Protein AF-W2RSE6-F1 (afdb_monomer)

Structure (mmCIF, N/CA/C/O backbone):
data_AF-W2RSE6-F1
#
_entry.id   AF-W2RSE6-F1
#
loop_
_atom_site.group_PDB
_atom_site.id
_atom_site.type_symbol
_atom_site.label_atom_id
_atom_site.label_alt_id
_atom_site.label_comp_id
_atom_site.label_asym_id
_atom_site.label_entity_id
_atom_site.label_seq_id
_atom_site.pdbx_PDB_ins_code
_atom_site.Cartn_x
_atom_site.Cartn_y
_atom_site.Cartn_z
_atom_site.occupancy
_atom_site.B_iso_or_equiv
_atom_site.auth_seq_id
_atom_site.auth_comp_id
_atom_site.auth_asym_id
_atom_site.auth_atom_id
_atom_site.pdbx_PDB_model_num
ATOM 1 N N . MET A 1 1 ? -7.071 17.947 -17.924 1.00 32.78 1 MET A N 1
ATOM 2 C CA . MET A 1 1 ? -8.372 18.083 -17.237 1.00 32.78 1 MET A CA 1
ATOM 3 C C . MET A 1 1 ? -8.938 16.683 -17.039 1.00 32.78 1 MET A C 1
ATOM 5 O O . MET A 1 1 ? -9.592 16.158 -17.927 1.00 32.78 1 MET A O 1
ATOM 9 N N . ILE A 1 2 ? -8.559 16.014 -15.946 1.00 34.91 2 ILE A N 1
ATOM 10 C CA . ILE A 1 2 ? -9.037 14.656 -15.656 1.00 34.91 2 ILE A CA 1
ATOM 11 C C . ILE A 1 2 ? -10.436 14.811 -15.071 1.00 34.91 2 ILE A C 1
ATOM 13 O O . ILE A 1 2 ? -10.604 15.367 -13.988 1.00 34.91 2 ILE A O 1
ATOM 17 N N . VAL A 1 3 ? -11.440 14.369 -15.822 1.00 34.31 3 VAL A N 1
ATOM 18 C CA . VAL A 1 3 ? -12.815 14.266 -15.341 1.00 34.31 3 VAL A CA 1
ATOM 19 C C . VAL A 1 3 ? -12.815 13.212 -14.236 1.00 34.31 3 VAL A C 1
ATOM 21 O O . VAL A 1 3 ? -12.819 12.013 -14.506 1.00 34.31 3 VAL A O 1
ATOM 24 N N . LEU A 1 4 ? -12.779 13.662 -12.979 1.00 42.50 4 LEU A N 1
ATOM 25 C CA . LEU A 1 4 ? -13.080 12.862 -11.791 1.00 42.50 4 LEU A CA 1
ATOM 26 C C . LEU A 1 4 ? -14.582 12.532 -11.804 1.00 42.50 4 LEU A C 1
ATOM 28 O O . LEU A 1 4 ? -15.377 13.051 -11.025 1.00 42.50 4 LEU A O 1
ATOM 32 N N . GLY A 1 5 ? -14.986 11.704 -12.765 1.00 38.50 5 GLY A N 1
ATOM 33 C CA . GLY A 1 5 ? -16.339 11.196 -12.897 1.00 38.50 5 GLY A CA 1
ATOM 34 C C . GLY A 1 5 ? -16.634 10.225 -11.762 1.00 38.50 5 GLY A C 1
ATOM 35 O O . GLY A 1 5 ? -16.251 9.062 -11.822 1.00 38.50 5 GLY A O 1
ATOM 36 N N . SER A 1 6 ? -17.304 10.731 -10.727 1.00 49.03 6 SER A N 1
ATOM 37 C CA . SER A 1 6 ? -18.252 10.008 -9.870 1.00 49.03 6 SER A CA 1
ATOM 38 C C . SER A 1 6 ? -17.872 8.560 -9.503 1.00 49.03 6 SER A C 1
ATOM 40 O O . SER A 1 6 ? -18.524 7.600 -9.912 1.00 49.03 6 SER A O 1
ATOM 42 N N . ARG A 1 7 ? -16.813 8.377 -8.703 1.00 51.00 7 ARG A N 1
ATOM 43 C CA . ARG A 1 7 ? -16.458 7.063 -8.117 1.00 51.00 7 ARG A CA 1
ATOM 44 C C . ARG A 1 7 ? -16.309 7.054 -6.596 1.00 51.00 7 ARG A C 1
ATOM 46 O O . ARG A 1 7 ? -15.956 6.028 -6.026 1.00 51.00 7 ARG A O 1
ATOM 53 N N . ASN A 1 8 ? -16.742 8.123 -5.925 1.00 52.41 8 ASN A N 1
ATOM 54 C CA . ASN A 1 8 ? -17.007 8.100 -4.481 1.00 52.41 8 ASN A CA 1
ATOM 55 C C . ASN A 1 8 ? -18.128 7.118 -4.093 1.00 52.41 8 ASN A C 1
ATOM 57 O O . ASN A 1 8 ? -18.344 6.882 -2.912 1.00 52.41 8 ASN A O 1
ATOM 61 N N . GLY A 1 9 ? -18.816 6.501 -5.058 1.00 57.47 9 GLY A N 1
ATOM 62 C CA . GLY A 1 9 ? -20.001 5.687 -4.831 1.00 57.47 9 GLY A CA 1
ATOM 63 C C . GLY A 1 9 ? -19.813 4.455 -3.947 1.00 57.47 9 GLY A C 1
ATOM 64 O O . GLY A 1 9 ? -20.796 4.044 -3.364 1.00 57.47 9 GLY A O 1
ATOM 65 N N . GLU A 1 10 ? -18.636 3.835 -3.815 1.00 59.12 10 GLU A N 1
ATOM 66 C CA . GLU A 1 10 ? -18.468 2.652 -2.939 1.00 59.12 10 GLU A CA 1
ATOM 67 C C . GLU A 1 10 ? -18.314 3.058 -1.466 1.00 59.12 10 GLU A C 1
ATOM 69 O O . GLU A 1 10 ? -19.058 2.591 -0.608 1.00 59.12 10 GLU A O 1
ATOM 74 N N . ALA A 1 11 ? -17.395 3.987 -1.182 1.00 54.38 11 ALA A N 1
ATOM 75 C CA . ALA A 1 11 ? -17.203 4.560 0.148 1.00 54.38 11 ALA A CA 1
ATOM 76 C C . ALA A 1 11 ? -18.448 5.331 0.598 1.00 54.38 11 ALA A C 1
ATOM 78 O O . ALA A 1 11 ? -18.909 5.164 1.721 1.00 54.38 11 ALA A O 1
ATOM 79 N N . GLN A 1 12 ? -19.055 6.101 -0.306 1.00 57.94 12 GLN A N 1
ATOM 80 C CA . GLN A 1 12 ? -20.312 6.793 -0.064 1.00 57.94 12 GLN A CA 1
ATOM 81 C C . GLN A 1 12 ? -21.483 5.819 0.069 1.00 57.94 12 GLN A C 1
ATOM 83 O O . GLN A 1 12 ? -22.311 6.057 0.931 1.00 57.94 12 GLN A O 1
ATOM 88 N N . ARG A 1 13 ? -21.549 4.700 -0.677 1.00 65.00 13 ARG A N 1
ATOM 89 C CA . ARG A 1 13 ? -22.556 3.646 -0.428 1.00 65.00 13 ARG A CA 1
ATOM 90 C C . ARG A 1 13 ? -22.310 2.915 0.882 1.00 65.00 13 ARG A C 1
ATOM 92 O O . ARG A 1 13 ? -23.281 2.530 1.508 1.00 65.00 13 ARG A O 1
ATOM 99 N N . ARG A 1 14 ? -21.066 2.737 1.334 1.00 60.88 14 ARG A N 1
ATOM 100 C CA . ARG A 1 14 ? -20.768 2.166 2.657 1.00 60.88 14 ARG A CA 1
ATOM 101 C C . ARG A 1 14 ? -21.141 3.127 3.772 1.00 60.88 14 ARG A C 1
ATOM 103 O O . ARG A 1 14 ? -21.818 2.711 4.697 1.00 60.88 14 ARG A O 1
ATOM 110 N N . LEU A 1 15 ? -20.789 4.405 3.650 1.00 58.44 15 LEU A N 1
ATOM 111 C CA . LEU A 1 15 ? -21.213 5.457 4.574 1.00 58.44 15 LEU A CA 1
ATOM 112 C C . LEU A 1 15 ? -22.739 5.592 4.579 1.00 58.44 15 LEU A C 1
ATOM 114 O O . LEU A 1 15 ? -23.339 5.532 5.638 1.00 58.44 15 LEU A O 1
ATOM 118 N N . GLN A 1 16 ? -23.381 5.660 3.411 1.00 62.44 16 GLN A N 1
ATOM 119 C CA . GLN A 1 16 ? -24.838 5.728 3.281 1.00 62.44 16 GLN A CA 1
ATOM 120 C C . GLN A 1 16 ? -25.523 4.440 3.727 1.00 62.44 16 GLN A C 1
ATOM 122 O O . GLN A 1 16 ? -26.555 4.526 4.360 1.00 62.44 16 GLN A O 1
ATOM 127 N N . SER A 1 17 ? -24.981 3.248 3.488 1.00 60.78 17 SER A N 1
ATOM 128 C CA . SER A 1 17 ? -25.520 1.993 4.038 1.00 60.78 17 SER A CA 1
ATOM 129 C C . SER A 1 17 ? -25.357 1.945 5.558 1.00 60.78 17 SER A C 1
ATOM 131 O O . SER A 1 17 ? -26.241 1.450 6.251 1.00 60.78 17 SER A O 1
ATOM 133 N N . CYS A 1 18 ? -24.262 2.503 6.076 1.00 52.56 18 CYS A N 1
ATOM 134 C CA . CYS A 1 18 ? -24.034 2.757 7.493 1.00 52.56 18 CYS A CA 1
ATOM 135 C C . CYS A 1 18 ? -24.793 3.979 8.026 1.00 52.56 18 CYS A C 1
ATOM 137 O O . CYS A 1 18 ? -24.597 4.289 9.190 1.00 52.56 18 CYS A O 1
ATOM 139 N N . CYS A 1 19 ? -25.616 4.668 7.228 1.00 53.03 19 CYS A N 1
ATOM 140 C CA . CYS A 1 19 ? -26.491 5.765 7.665 1.00 53.03 19 CYS A CA 1
ATOM 141 C C . CYS A 1 19 ? -27.982 5.473 7.396 1.00 53.03 19 CYS A C 1
ATOM 143 O O . CYS A 1 19 ? -28.831 5.954 8.135 1.00 53.03 19 CYS A O 1
ATOM 145 N N . ASN A 1 20 ? -28.303 4.668 6.379 1.00 50.81 20 ASN A N 1
ATOM 146 C CA . ASN A 1 20 ? -29.655 4.411 5.870 1.00 50.81 20 ASN A CA 1
ATOM 147 C C . ASN A 1 20 ? -30.263 3.099 6.388 1.00 50.81 20 ASN A C 1
ATOM 149 O O . ASN A 1 20 ? -31.464 2.898 6.241 1.00 50.81 20 ASN A O 1
ATOM 153 N N . GLY A 1 21 ? -29.470 2.187 6.962 1.00 42.53 21 GLY A N 1
ATOM 154 C CA . GLY A 1 21 ? -30.003 0.983 7.601 1.00 42.53 21 GLY A CA 1
ATOM 155 C C . GLY A 1 21 ? -30.466 1.283 9.023 1.00 42.53 21 GLY A C 1
ATOM 156 O O . GLY A 1 21 ? -29.634 1.214 9.918 1.00 42.53 21 GLY A O 1
ATOM 157 N N . ASP A 1 22 ? -31.745 1.634 9.214 1.00 38.75 22 ASP A N 1
ATOM 158 C CA . ASP A 1 22 ? -32.451 1.749 10.511 1.00 38.75 22 ASP A CA 1
ATOM 159 C C . ASP A 1 22 ? -31.619 2.318 11.669 1.00 38.75 22 ASP A C 1
ATOM 161 O O . ASP A 1 22 ? -31.639 1.855 12.815 1.00 38.75 22 ASP A O 1
ATOM 165 N N . LEU A 1 23 ? -30.881 3.381 11.368 1.00 43.75 23 LEU A N 1
ATOM 166 C CA . LEU A 1 23 ? -30.138 4.128 12.358 1.00 43.75 23 LEU A CA 1
ATOM 167 C C . LEU A 1 23 ? -31.042 5.178 12.971 1.00 43.75 23 LEU A C 1
ATOM 169 O O . LEU A 1 23 ? -30.946 6.376 12.719 1.00 43.75 23 LEU A O 1
ATOM 173 N N . ARG A 1 24 ? -31.806 4.695 13.951 1.00 39.00 24 ARG A N 1
ATOM 174 C CA . ARG A 1 24 ? -31.668 5.293 15.277 1.00 39.00 24 ARG A CA 1
ATOM 175 C C . ARG A 1 24 ? -30.216 5.736 15.469 1.00 39.00 24 ARG A C 1
ATOM 177 O O . ARG A 1 24 ? -29.280 4.975 15.220 1.00 39.00 24 ARG A O 1
ATOM 184 N N . CYS A 1 25 ? -30.065 6.956 15.942 1.00 40.50 25 CYS A N 1
ATOM 185 C CA . CYS A 1 25 ? -28.849 7.592 16.424 1.00 40.50 25 CYS A CA 1
ATOM 186 C C . CYS A 1 25 ? -28.202 6.837 17.625 1.00 40.50 25 CYS A C 1
ATOM 188 O O . CYS A 1 25 ? -27.710 7.461 18.551 1.00 40.50 25 CYS A O 1
ATOM 190 N N . ASP A 1 26 ? -28.219 5.497 17.621 1.00 43.72 26 ASP A N 1
ATOM 191 C CA . ASP A 1 26 ? -27.669 4.591 18.638 1.00 43.72 26 ASP A CA 1
ATOM 192 C C . ASP A 1 26 ? -26.291 4.038 18.216 1.00 43.72 26 ASP A C 1
ATOM 194 O O . ASP A 1 26 ? -25.553 3.534 19.053 1.00 43.72 26 ASP A O 1
ATOM 198 N N . ARG A 1 27 ? -25.863 4.128 16.939 1.00 45.38 27 ARG A N 1
ATOM 199 C CA . ARG A 1 27 ? -24.472 3.756 16.557 1.00 45.38 27 ARG A CA 1
ATOM 200 C C . ARG A 1 27 ? -23.457 4.889 16.701 1.00 45.38 27 ARG A C 1
ATOM 202 O O . ARG A 1 27 ? -22.255 4.636 16.660 1.00 45.38 27 ARG A O 1
ATOM 209 N N . THR A 1 28 ? -23.879 6.117 16.960 1.00 44.19 28 THR A N 1
ATOM 210 C CA . THR A 1 28 ? -22.971 7.125 17.532 1.00 44.19 28 THR A CA 1
ATOM 211 C C . THR A 1 28 ? -22.616 6.811 18.990 1.00 44.19 28 THR A C 1
ATOM 213 O O . THR A 1 28 ? -21.640 7.353 19.496 1.00 44.19 28 THR A O 1
ATOM 216 N N . GLU A 1 29 ? -23.305 5.856 19.632 1.00 46.94 29 GLU A N 1
ATOM 217 C CA . GLU A 1 29 ? -22.887 5.275 20.915 1.00 46.94 29 GLU A CA 1
ATOM 218 C C . GLU A 1 29 ? -21.795 4.193 20.768 1.00 46.94 29 GLU A C 1
ATOM 220 O O . GLU A 1 29 ? -21.263 3.730 21.775 1.00 46.94 29 GLU A O 1
ATOM 225 N N . THR A 1 30 ? -21.386 3.799 19.546 1.00 55.12 30 THR A N 1
ATOM 226 C CA . THR A 1 30 ? -20.376 2.727 19.327 1.00 55.12 30 THR A CA 1
ATOM 227 C C . THR A 1 30 ? -18.930 3.127 19.689 1.00 55.12 30 THR A C 1
ATOM 229 O O . THR A 1 30 ? -17.983 2.393 19.408 1.00 55.12 30 THR A O 1
ATOM 232 N N . GLY A 1 31 ? -18.746 4.270 20.349 1.00 69.88 31 GLY A N 1
ATOM 233 C CA . GLY A 1 31 ? -17.457 4.770 20.813 1.00 69.88 31 GLY A CA 1
ATOM 234 C C . GLY A 1 31 ? -16.588 5.369 19.693 1.00 69.88 31 GLY A C 1
ATOM 235 O O . GLY A 1 31 ? -16.687 4.971 18.530 1.00 69.88 31 GLY A O 1
ATOM 236 N N . PRO A 1 32 ? -15.700 6.324 20.025 1.00 82.00 32 PRO A N 1
ATOM 237 C CA . PRO A 1 32 ? -14.846 7.019 19.052 1.00 82.00 32 PRO A CA 1
ATOM 238 C C . PRO A 1 32 ? -13.968 6.065 18.222 1.00 82.00 32 PRO A C 1
ATOM 240 O O . PRO A 1 32 ? -13.682 6.333 17.057 1.00 82.00 32 PRO A O 1
ATOM 243 N N . ILE A 1 33 ? -13.604 4.906 18.778 1.00 84.88 33 ILE A N 1
ATOM 244 C CA . ILE A 1 33 ? -12.779 3.883 18.117 1.00 84.88 33 ILE A CA 1
ATOM 245 C C . ILE A 1 33 ? -13.452 3.338 16.852 1.00 84.88 33 ILE A C 1
ATOM 247 O O . ILE A 1 33 ? -12.795 3.198 15.822 1.00 84.88 33 ILE A O 1
ATOM 251 N N . ALA A 1 34 ? -14.762 3.071 16.888 1.00 83.75 34 ALA A N 1
ATOM 252 C CA . ALA A 1 34 ? -15.482 2.541 15.730 1.00 83.75 34 ALA A CA 1
ATOM 253 C C . ALA A 1 34 ? -15.439 3.510 14.538 1.00 83.75 34 ALA A C 1
ATOM 255 O O . ALA A 1 34 ? -15.293 3.085 13.390 1.00 83.75 34 ALA A O 1
ATOM 256 N N . LEU A 1 35 ? -15.517 4.816 14.814 1.00 86.50 35 LEU A N 1
ATOM 257 C CA . LEU A 1 35 ? -15.404 5.854 13.793 1.00 86.50 35 LEU A CA 1
ATOM 258 C C . LEU A 1 35 ? -13.996 5.881 13.186 1.00 86.50 35 LEU A C 1
ATOM 260 O O . LEU A 1 35 ? -13.860 5.925 11.964 1.00 86.50 35 LEU A O 1
ATOM 264 N N . HIS A 1 36 ? -12.953 5.793 14.015 1.00 90.06 36 HIS A N 1
ATOM 265 C CA . HIS A 1 36 ? -11.576 5.721 13.526 1.00 90.06 36 HIS A CA 1
ATOM 266 C C . HIS A 1 36 ? -11.331 4.476 12.664 1.00 90.06 36 HIS A C 1
ATOM 268 O O . HIS A 1 36 ? -10.752 4.597 11.585 1.00 90.06 36 HIS A O 1
ATOM 274 N N . ILE A 1 37 ? -11.841 3.307 13.071 1.00 90.06 37 ILE A N 1
ATOM 275 C CA . ILE A 1 37 ? -11.770 2.070 12.276 1.00 90.06 37 ILE A CA 1
ATOM 276 C C . ILE A 1 37 ? -12.422 2.272 10.902 1.00 90.06 37 ILE A C 1
ATOM 278 O O . ILE A 1 37 ? -11.839 1.901 9.883 1.00 90.06 37 ILE A O 1
ATOM 282 N N . LEU A 1 38 ? -13.603 2.895 10.843 1.00 90.00 38 LEU A N 1
ATOM 283 C CA . LEU A 1 38 ? -14.309 3.151 9.584 1.00 90.00 38 LEU A CA 1
ATOM 284 C C . LEU A 1 38 ? -13.528 4.093 8.655 1.00 90.00 38 LEU A C 1
ATOM 286 O O . LEU A 1 38 ? -13.408 3.827 7.453 1.00 90.00 38 LEU A O 1
ATOM 290 N N . ILE A 1 39 ? -12.984 5.180 9.209 1.00 91.38 39 ILE A N 1
ATOM 291 C CA . ILE A 1 39 ? -12.181 6.155 8.462 1.00 91.38 39 ILE A CA 1
ATOM 292 C C . ILE A 1 39 ? -10.930 5.478 7.898 1.00 91.38 39 ILE A C 1
ATOM 294 O O . ILE A 1 39 ? -10.678 5.562 6.694 1.00 91.38 39 ILE A O 1
ATOM 298 N N . ILE A 1 40 ? -10.180 4.756 8.736 1.00 92.88 40 ILE A N 1
ATOM 299 C CA . ILE A 1 40 ? -8.942 4.085 8.318 1.00 92.88 40 ILE A CA 1
ATOM 300 C C . ILE A 1 40 ? -9.241 2.975 7.307 1.00 92.88 40 ILE A C 1
ATOM 302 O O . ILE A 1 40 ? -8.515 2.831 6.328 1.00 92.88 40 ILE A O 1
ATOM 306 N N . SER A 1 41 ? -10.336 2.230 7.475 1.00 92.81 41 SER A N 1
ATOM 307 C CA . SER A 1 41 ? -10.762 1.208 6.512 1.00 92.81 41 SER A CA 1
ATOM 308 C C . SER A 1 41 ? -10.990 1.789 5.117 1.00 92.81 41 SER A C 1
ATOM 310 O O . SER A 1 41 ? -10.444 1.282 4.134 1.00 92.81 41 SER A O 1
ATOM 312 N N . THR 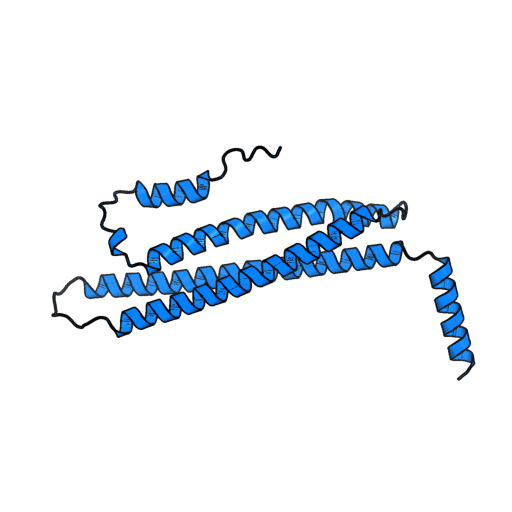A 1 42 ? -11.720 2.905 5.047 1.00 91.50 42 THR A N 1
ATOM 313 C CA . THR A 1 42 ? -12.014 3.608 3.791 1.00 91.50 42 THR A CA 1
ATOM 314 C C . THR A 1 42 ? -10.746 4.182 3.164 1.00 91.50 42 THR A C 1
ATOM 316 O O . THR A 1 42 ? -10.535 4.075 1.957 1.00 91.50 42 THR A O 1
ATOM 319 N N . TYR A 1 43 ? -9.866 4.753 3.986 1.00 93.94 43 TYR A N 1
ATOM 320 C CA . TYR A 1 43 ? -8.559 5.226 3.546 1.00 93.94 43 TYR A CA 1
ATOM 321 C C . TYR A 1 43 ? -7.704 4.086 2.966 1.00 93.94 43 TYR A C 1
ATOM 323 O O . TYR A 1 43 ? -7.153 4.222 1.874 1.00 93.94 43 TYR A O 1
ATOM 331 N N . LEU A 1 44 ? -7.653 2.931 3.638 1.00 93.50 44 LEU A N 1
ATOM 332 C CA . LEU A 1 44 ? -6.939 1.742 3.168 1.00 93.50 44 LEU A CA 1
ATOM 333 C C . LEU A 1 44 ? -7.539 1.149 1.889 1.00 93.50 44 LEU A C 1
ATOM 335 O O . LEU A 1 44 ? -6.801 0.642 1.051 1.00 93.50 44 LEU A O 1
ATOM 339 N N . ASP A 1 45 ? -8.852 1.225 1.681 1.00 91.19 45 ASP A N 1
ATOM 340 C CA . ASP A 1 45 ? -9.460 0.799 0.414 1.00 91.19 45 ASP A CA 1
ATOM 341 C C . ASP A 1 45 ? -8.956 1.601 -0.795 1.00 91.19 45 ASP A C 1
ATOM 343 O O . ASP A 1 45 ? -8.752 1.027 -1.868 1.00 91.19 45 ASP A O 1
ATOM 347 N N . ASN A 1 46 ? -8.674 2.895 -0.624 1.00 91.88 46 ASN A N 1
ATOM 348 C CA . ASN A 1 46 ? -8.170 3.736 -1.713 1.00 91.88 46 ASN A CA 1
ATOM 349 C C . ASN A 1 46 ? -6.762 3.323 -2.175 1.00 91.88 46 ASN A C 1
ATOM 351 O O . ASN A 1 46 ? -6.442 3.452 -3.360 1.00 91.88 46 ASN A O 1
ATOM 355 N N . TRP A 1 47 ? -5.944 2.754 -1.284 1.00 93.44 47 TRP A N 1
ATOM 356 C CA . TRP A 1 47 ? -4.605 2.271 -1.631 1.00 93.44 47 TRP A CA 1
ATOM 357 C C . TRP A 1 47 ? -4.623 1.120 -2.633 1.00 93.44 47 TRP A C 1
ATOM 359 O O . TRP A 1 47 ? -3.726 1.037 -3.469 1.00 93.44 47 TRP A O 1
ATOM 369 N N . ARG A 1 48 ? -5.667 0.280 -2.632 1.00 91.88 48 ARG A N 1
ATOM 370 C CA . ARG A 1 48 ? -5.827 -0.777 -3.642 1.00 91.88 48 ARG A CA 1
ATOM 371 C C . ARG A 1 48 ? -5.908 -0.194 -5.053 1.00 91.88 48 ARG A C 1
ATOM 373 O O . ARG A 1 48 ? -5.297 -0.727 -5.975 1.00 91.88 48 ARG A O 1
ATOM 380 N N . LEU A 1 49 ? -6.673 0.884 -5.223 1.00 91.88 49 LEU A N 1
ATOM 381 C CA . LEU A 1 49 ? -6.845 1.538 -6.521 1.00 91.88 49 LEU A CA 1
ATOM 382 C C . LEU A 1 49 ? -5.564 2.243 -6.956 1.00 91.88 49 LEU A C 1
ATOM 384 O O . LEU A 1 49 ? -5.175 2.137 -8.116 1.00 91.88 49 LEU A O 1
ATOM 388 N N . TYR A 1 50 ? -4.899 2.921 -6.021 1.00 94.12 50 TYR A N 1
ATOM 389 C CA . TYR A 1 50 ? -3.633 3.587 -6.299 1.00 94.12 50 TYR A CA 1
ATOM 390 C C . TYR A 1 50 ? -2.547 2.589 -6.712 1.00 94.12 50 TYR A C 1
ATOM 392 O O . TYR A 1 50 ? -1.909 2.770 -7.744 1.00 94.12 50 TYR A O 1
ATOM 400 N N . LEU A 1 51 ? -2.407 1.479 -5.984 1.00 94.12 51 LEU A N 1
ATOM 401 C CA . LEU A 1 51 ? -1.469 0.418 -6.337 1.00 94.12 51 LEU A CA 1
ATOM 402 C C . LEU A 1 51 ? -1.793 -0.206 -7.699 1.00 94.12 51 LEU A C 1
ATOM 404 O O . LEU A 1 51 ? -0.890 -0.434 -8.497 1.00 94.12 51 LEU A O 1
ATOM 408 N N . GLY A 1 52 ? -3.077 -0.435 -7.991 1.00 94.00 52 GLY A N 1
ATOM 409 C CA . GLY A 1 52 ? -3.512 -0.907 -9.306 1.00 94.00 52 GLY A CA 1
ATOM 410 C C . GLY A 1 52 ? -3.158 0.071 -10.429 1.00 94.00 52 GLY A C 1
ATOM 411 O O . GLY A 1 52 ? -2.733 -0.348 -11.502 1.00 94.00 52 GLY A O 1
ATOM 412 N N . HIS A 1 53 ? -3.266 1.377 -10.177 1.00 94.44 53 HIS A N 1
ATOM 413 C CA . HIS A 1 53 ? -2.829 2.401 -11.122 1.00 94.44 53 HIS A CA 1
ATOM 414 C C . HIS A 1 53 ? -1.310 2.363 -11.349 1.00 94.44 53 HIS A C 1
ATOM 416 O O . HIS A 1 53 ? -0.880 2.359 -12.500 1.00 94.44 53 HIS A O 1
ATOM 422 N N . LEU A 1 54 ? -0.508 2.268 -10.283 1.00 94.38 54 LEU A N 1
ATOM 423 C CA . LEU A 1 54 ? 0.951 2.138 -10.387 1.00 94.38 54 LEU A CA 1
ATOM 424 C C . LEU A 1 54 ? 1.362 0.872 -11.154 1.00 94.38 54 LEU A C 1
ATOM 426 O O . LEU A 1 54 ? 2.222 0.938 -12.029 1.00 94.38 54 LEU A O 1
ATOM 430 N N . ALA A 1 55 ? 0.715 -0.262 -10.872 1.00 94.50 55 ALA A N 1
ATOM 431 C CA . ALA A 1 55 ? 0.953 -1.519 -11.576 1.00 94.50 55 ALA A CA 1
ATOM 432 C C . ALA A 1 55 ? 0.609 -1.411 -13.069 1.00 94.50 55 ALA A C 1
ATOM 434 O O . ALA A 1 55 ? 1.403 -1.815 -13.910 1.00 94.50 55 ALA A O 1
ATOM 435 N N . SER A 1 56 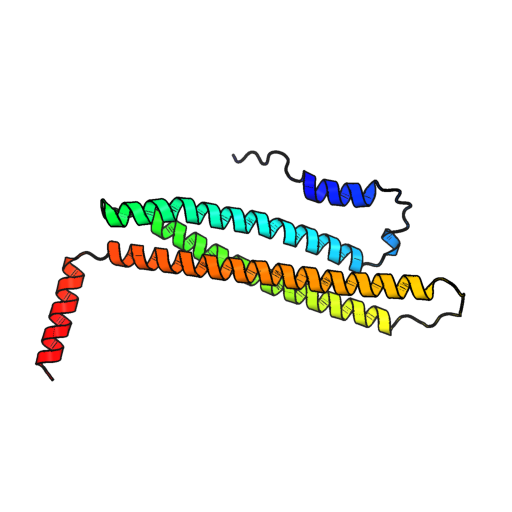? -0.519 -0.784 -13.411 1.00 93.44 56 SER A N 1
ATOM 436 C CA . SER A 1 56 ? -0.908 -0.563 -14.808 1.00 93.44 56 SER A CA 1
ATOM 437 C C . SER A 1 56 ? 0.057 0.375 -15.546 1.00 93.44 56 SER A C 1
ATOM 439 O O . SER A 1 56 ? 0.376 0.132 -16.710 1.00 93.44 56 SER A O 1
ATOM 441 N N . MET A 1 57 ? 0.569 1.419 -14.878 1.00 91.12 57 MET A N 1
ATOM 442 C CA . MET A 1 57 ? 1.621 2.264 -15.454 1.00 91.12 57 MET A CA 1
ATOM 443 C C . MET A 1 57 ? 2.902 1.472 -15.715 1.00 91.12 57 MET A C 1
ATOM 445 O O . MET A 1 57 ? 3.541 1.691 -16.743 1.00 91.12 57 MET A O 1
ATOM 449 N N . PHE A 1 58 ? 3.266 0.558 -14.811 1.00 92.75 58 PHE A N 1
ATOM 450 C CA . PHE A 1 58 ? 4.412 -0.322 -15.007 1.00 92.75 58 PHE A CA 1
ATOM 451 C C . PHE A 1 58 ? 4.210 -1.262 -16.191 1.00 92.75 58 PHE A C 1
ATOM 453 O O . PHE A 1 58 ? 5.054 -1.282 -17.073 1.00 92.75 58 PHE A O 1
ATOM 460 N N . GLU A 1 59 ? 3.097 -1.994 -16.250 1.00 90.50 59 GLU A N 1
ATOM 461 C CA . GLU A 1 59 ? 2.807 -2.958 -17.322 1.00 90.50 59 GLU A CA 1
ATOM 462 C C . GLU A 1 59 ? 2.849 -2.302 -18.706 1.00 90.50 59 GLU A C 1
ATOM 464 O O . GLU A 1 59 ? 3.515 -2.799 -19.612 1.00 90.50 59 GLU A O 1
ATOM 469 N N . GLY A 1 60 ? 2.253 -1.111 -18.849 1.00 84.75 60 GLY A N 1
ATOM 470 C CA . GLY A 1 60 ? 2.301 -0.362 -20.108 1.00 84.75 60 GLY A CA 1
ATOM 471 C C . GLY A 1 60 ? 3.713 0.060 -20.541 1.00 84.75 60 GLY A C 1
ATOM 472 O O . GLY A 1 60 ? 3.923 0.398 -21.710 1.00 84.75 60 GLY A O 1
ATOM 473 N N . LYS A 1 61 ? 4.680 0.062 -19.617 1.00 82.88 61 LYS A N 1
ATOM 474 C CA . LYS A 1 61 ? 6.097 0.335 -19.883 1.00 82.88 61 LYS A CA 1
ATOM 475 C C . LYS A 1 61 ? 6.922 -0.943 -20.015 1.00 82.88 61 LYS A C 1
ATOM 477 O O . LYS A 1 61 ? 7.764 -0.989 -20.902 1.00 82.88 61 LYS A O 1
ATOM 482 N N . ASP A 1 62 ? 6.655 -1.970 -19.216 1.00 80.44 62 ASP A N 1
ATOM 483 C CA . ASP A 1 62 ? 7.332 -3.274 -19.248 1.00 80.44 62 ASP A CA 1
ATOM 484 C C . ASP A 1 62 ? 7.225 -3.903 -20.651 1.00 80.44 62 ASP A C 1
ATOM 486 O O . ASP A 1 62 ? 8.240 -4.240 -21.261 1.00 80.44 62 ASP A O 1
ATOM 490 N N . ASP A 1 63 ? 6.027 -3.898 -21.250 1.00 78.19 63 ASP A N 1
ATOM 491 C CA . ASP A 1 63 ? 5.796 -4.404 -22.615 1.00 78.19 63 ASP A CA 1
ATOM 492 C C . ASP A 1 63 ? 6.623 -3.656 -23.676 1.00 78.19 63 ASP A C 1
ATOM 494 O O . ASP A 1 63 ? 7.157 -4.244 -24.626 1.00 78.19 63 ASP A O 1
ATOM 498 N N . ARG A 1 64 ? 6.759 -2.334 -23.513 1.00 72.62 64 ARG A N 1
ATOM 499 C CA . ARG A 1 64 ? 7.555 -1.490 -24.416 1.00 72.62 64 ARG A CA 1
ATOM 500 C C . ARG A 1 64 ? 9.045 -1.742 -24.245 1.00 72.62 64 ARG A C 1
ATOM 502 O O . ARG A 1 64 ? 9.753 -1.821 -25.244 1.00 72.62 64 ARG A O 1
ATOM 509 N N . LEU A 1 65 ? 9.507 -1.897 -23.007 1.00 74.31 65 LEU A N 1
ATOM 510 C CA . LEU A 1 65 ? 10.910 -2.135 -22.682 1.00 74.31 65 LEU A CA 1
ATOM 511 C C . LEU A 1 65 ? 11.386 -3.493 -23.194 1.00 74.31 65 LEU A C 1
ATOM 513 O O . LEU A 1 65 ? 12.428 -3.558 -23.841 1.00 74.31 65 LEU A O 1
ATOM 517 N N . ILE A 1 66 ? 10.601 -4.554 -22.991 1.00 72.69 66 ILE A N 1
ATOM 518 C CA . ILE A 1 66 ? 10.909 -5.888 -23.525 1.00 72.69 66 ILE A CA 1
ATOM 519 C C . ILE A 1 66 ? 10.990 -5.843 -25.056 1.00 72.69 66 ILE A C 1
ATOM 521 O O . ILE A 1 66 ? 11.919 -6.390 -25.650 1.00 72.69 66 ILE A O 1
ATOM 525 N N . THR A 1 67 ? 10.056 -5.145 -25.706 1.00 67.75 67 THR A N 1
ATOM 526 C CA . THR A 1 67 ? 10.047 -5.026 -27.171 1.00 67.75 67 THR A CA 1
ATOM 527 C C . THR A 1 67 ? 11.230 -4.201 -27.693 1.00 67.75 67 THR A C 1
ATOM 529 O O . THR A 1 67 ? 11.832 -4.574 -28.701 1.00 67.75 67 THR A O 1
ATOM 532 N N . ALA A 1 68 ? 11.591 -3.110 -27.011 1.00 62.69 68 ALA A N 1
ATOM 533 C CA . ALA A 1 68 ? 12.705 -2.240 -27.390 1.00 62.69 68 ALA A CA 1
ATOM 534 C C . ALA A 1 68 ? 14.057 -2.959 -27.282 1.00 62.69 68 ALA A C 1
ATOM 536 O O . ALA A 1 68 ? 14.846 -2.923 -28.223 1.00 62.69 68 ALA A O 1
ATOM 537 N N . VAL A 1 69 ? 14.290 -3.703 -26.194 1.00 61.69 69 VAL A N 1
ATOM 538 C CA . VAL A 1 69 ? 15.514 -4.507 -26.014 1.00 61.69 69 VAL A CA 1
ATOM 539 C C . VAL A 1 69 ? 15.718 -5.512 -27.159 1.00 61.69 69 VAL A C 1
ATOM 541 O O . VAL A 1 69 ? 16.857 -5.809 -27.512 1.00 61.69 69 VAL A O 1
ATOM 544 N N . LEU A 1 70 ? 14.638 -6.022 -27.762 1.00 60.59 70 LEU A N 1
ATOM 545 C CA . LEU A 1 70 ? 14.703 -7.040 -28.815 1.00 60.59 70 LEU A CA 1
ATOM 546 C C . LEU A 1 70 ? 14.817 -6.488 -30.243 1.00 60.59 70 LEU A C 1
ATOM 548 O O . LEU A 1 70 ? 15.317 -7.204 -31.109 1.00 60.59 70 LEU A O 1
ATOM 552 N N . LYS A 1 71 ? 14.307 -5.279 -30.522 1.00 59.34 71 LYS A N 1
ATOM 553 C CA . LYS A 1 71 ? 14.160 -4.777 -31.903 1.00 59.34 71 LYS A CA 1
ATOM 554 C C . LYS A 1 71 ? 14.954 -3.518 -32.235 1.00 59.34 71 LYS A C 1
ATOM 556 O O . LYS A 1 71 ? 15.363 -3.415 -33.383 1.00 59.34 71 LYS A O 1
ATOM 561 N N . ASP A 1 72 ? 15.166 -2.601 -31.290 1.00 57.56 72 ASP A N 1
ATOM 562 C CA . ASP A 1 72 ? 15.993 -1.402 -31.491 1.00 57.56 72 ASP A CA 1
ATOM 563 C C . ASP A 1 72 ? 16.243 -0.688 -30.143 1.00 57.56 72 ASP A C 1
ATOM 565 O O . ASP A 1 72 ? 15.283 -0.303 -29.469 1.00 57.56 72 ASP A O 1
ATOM 569 N N . PRO A 1 73 ? 17.504 -0.453 -29.730 1.00 58.16 73 PRO A N 1
ATOM 570 C CA . PRO A 1 73 ? 17.847 0.007 -28.382 1.00 58.16 73 PRO A CA 1
ATOM 571 C C . PRO A 1 73 ? 17.620 1.510 -28.140 1.00 58.16 73 PRO A C 1
ATOM 573 O O . PRO A 1 73 ? 18.216 2.070 -27.220 1.00 58.16 73 PRO A O 1
ATOM 576 N N . SER A 1 74 ? 16.762 2.193 -28.908 1.00 61.69 74 SER A N 1
ATOM 577 C CA . SER A 1 74 ? 16.400 3.588 -28.614 1.00 61.69 74 SER A CA 1
ATOM 578 C C . SER A 1 74 ? 15.398 3.653 -27.455 1.00 61.69 74 SER A C 1
ATOM 580 O O . SER A 1 74 ? 14.261 4.101 -27.607 1.00 61.69 74 SER A O 1
ATOM 582 N N . ILE A 1 75 ? 15.796 3.150 -26.289 1.00 66.38 75 ILE A N 1
ATOM 583 C CA . ILE A 1 75 ? 15.050 3.384 -25.060 1.00 66.38 75 ILE A CA 1
ATOM 584 C C . ILE A 1 75 ? 15.203 4.867 -24.733 1.00 66.38 75 ILE A C 1
ATOM 586 O O . ILE A 1 75 ? 16.318 5.364 -24.567 1.00 66.38 75 ILE A O 1
ATOM 590 N N . ASP A 1 76 ? 14.079 5.576 -24.688 1.00 73.50 76 ASP A N 1
ATOM 591 C CA . ASP A 1 76 ? 14.066 7.008 -24.429 1.00 73.50 76 ASP A CA 1
ATOM 592 C C . ASP A 1 76 ? 14.420 7.276 -22.957 1.00 73.50 76 ASP A C 1
ATOM 594 O O . ASP A 1 76 ? 13.968 6.578 -22.043 1.00 73.50 76 ASP A O 1
ATOM 598 N N . PHE A 1 77 ? 15.201 8.326 -22.706 1.00 78.75 77 PHE A N 1
ATOM 599 C CA . PHE A 1 77 ? 15.487 8.806 -21.354 1.00 78.75 77 PHE A CA 1
ATOM 600 C C . PHE A 1 77 ? 14.188 9.126 -20.592 1.00 78.75 77 PHE A C 1
ATOM 602 O O . PHE A 1 77 ? 14.120 8.974 -19.371 1.00 78.75 77 PHE A O 1
ATOM 609 N N . ALA A 1 78 ? 13.126 9.485 -21.322 1.00 82.12 78 ALA A N 1
ATOM 610 C CA . ALA A 1 78 ? 11.784 9.658 -20.780 1.00 82.12 78 ALA A CA 1
ATOM 611 C C . ALA A 1 78 ? 11.215 8.384 -20.125 1.00 82.12 78 ALA A C 1
ATOM 613 O O . ALA A 1 78 ? 10.572 8.472 -19.078 1.00 82.12 78 ALA A O 1
ATOM 614 N N . ASP A 1 79 ? 11.462 7.196 -20.685 1.00 82.56 79 ASP A N 1
ATOM 615 C CA . ASP A 1 79 ? 10.975 5.938 -20.105 1.00 82.56 79 ASP A CA 1
ATOM 616 C C . ASP A 1 79 ? 11.719 5.595 -18.808 1.00 82.56 79 ASP A C 1
ATOM 618 O O . ASP A 1 79 ? 11.103 5.151 -17.836 1.00 82.56 79 ASP A O 1
ATOM 622 N N . LEU A 1 80 ? 13.024 5.882 -18.748 1.00 85.00 80 LEU A N 1
ATOM 623 C CA . LEU A 1 80 ? 13.808 5.732 -17.522 1.00 85.00 80 LEU A CA 1
ATOM 624 C C . LEU A 1 80 ? 13.329 6.689 -16.423 1.00 85.00 80 LEU A C 1
ATOM 626 O O . LEU A 1 80 ? 13.237 6.278 -15.265 1.00 85.00 80 LEU A O 1
ATOM 630 N N . GLN A 1 81 ? 12.993 7.935 -16.768 1.00 89.56 81 GLN A N 1
ATOM 631 C CA . GLN A 1 81 ? 12.446 8.896 -15.807 1.00 89.56 81 GLN A CA 1
ATOM 632 C C . GLN A 1 81 ? 11.118 8.403 -15.220 1.00 89.56 81 GLN A C 1
ATOM 634 O O . GLN A 1 81 ? 10.948 8.413 -14.005 1.00 89.56 81 GLN A O 1
ATOM 639 N N . ILE A 1 82 ? 10.213 7.883 -16.054 1.00 89.50 82 ILE A N 1
ATOM 640 C CA . ILE A 1 82 ? 8.926 7.349 -15.586 1.00 89.50 82 ILE A CA 1
ATOM 641 C C . ILE A 1 82 ? 9.127 6.164 -14.633 1.00 89.50 82 ILE A C 1
ATOM 643 O O . ILE A 1 82 ? 8.455 6.084 -13.604 1.00 89.50 82 ILE A O 1
ATOM 647 N N . LEU A 1 83 ? 10.059 5.253 -14.933 1.00 91.19 83 LEU A N 1
ATOM 648 C CA . LEU A 1 83 ? 10.378 4.140 -14.033 1.00 91.19 83 LEU A CA 1
ATOM 649 C C . LEU A 1 83 ? 10.953 4.619 -12.691 1.00 91.19 83 LEU A C 1
ATOM 651 O O . LEU A 1 83 ? 10.610 4.068 -11.647 1.00 91.19 83 LEU A O 1
ATOM 655 N N . ARG A 1 84 ? 11.800 5.655 -12.700 1.00 91.88 84 ARG A N 1
ATOM 656 C CA . ARG A 1 84 ? 12.337 6.277 -11.477 1.00 91.88 84 ARG A CA 1
ATOM 657 C C . ARG A 1 84 ? 11.247 6.938 -10.642 1.00 91.88 84 ARG A C 1
ATOM 659 O O . ARG A 1 84 ? 11.227 6.774 -9.423 1.00 91.88 84 ARG A O 1
ATOM 666 N N . ASP A 1 85 ? 10.331 7.647 -11.289 1.00 94.38 85 ASP A N 1
ATOM 667 C CA . ASP A 1 85 ? 9.197 8.276 -10.615 1.00 94.38 85 ASP A CA 1
ATOM 668 C C . ASP A 1 85 ? 8.281 7.211 -10.001 1.00 94.38 85 ASP A C 1
ATOM 670 O O . ASP A 1 85 ? 7.822 7.349 -8.868 1.00 94.38 85 ASP A O 1
ATOM 674 N N . LEU A 1 86 ? 8.064 6.100 -10.710 1.00 94.50 86 LEU A N 1
ATOM 675 C CA . LEU A 1 86 ? 7.310 4.957 -10.211 1.00 94.50 86 LEU A CA 1
ATOM 676 C C . LEU A 1 86 ? 7.980 4.311 -8.985 1.00 94.50 86 LEU A C 1
ATOM 678 O O . LEU A 1 86 ? 7.306 4.062 -7.988 1.00 94.50 86 LEU A O 1
ATOM 682 N N . GLU A 1 87 ? 9.297 4.088 -9.028 1.00 94.94 87 GLU A N 1
ATOM 683 C CA . GLU A 1 87 ? 10.088 3.596 -7.890 1.00 94.94 87 GLU A CA 1
ATOM 684 C C . GLU A 1 87 ? 9.951 4.523 -6.667 1.00 94.94 87 GLU A C 1
ATOM 686 O O . GLU A 1 87 ? 9.679 4.059 -5.557 1.00 94.94 87 GLU A O 1
ATOM 691 N N . SER A 1 88 ? 10.065 5.838 -6.878 1.00 95.94 88 SER A N 1
ATOM 692 C CA . SER A 1 88 ? 9.914 6.858 -5.832 1.00 95.94 88 SER A CA 1
ATOM 693 C C . SER A 1 88 ? 8.503 6.878 -5.225 1.00 95.94 88 SER A C 1
ATOM 695 O O . SER A 1 88 ? 8.335 6.941 -4.002 1.00 95.94 88 SER A O 1
ATOM 697 N N . ASN A 1 89 ? 7.468 6.752 -6.060 1.00 95.44 89 ASN A N 1
ATOM 698 C CA . ASN A 1 89 ? 6.078 6.688 -5.608 1.00 95.44 89 ASN A CA 1
ATOM 699 C C . ASN A 1 89 ? 5.810 5.441 -4.754 1.00 95.44 89 ASN A C 1
ATOM 701 O O . ASN A 1 89 ? 5.109 5.529 -3.746 1.00 95.44 89 ASN A O 1
ATOM 705 N N . LEU A 1 90 ? 6.400 4.295 -5.111 1.00 95.62 90 LEU A N 1
ATOM 706 C CA . LEU A 1 90 ? 6.283 3.055 -4.337 1.00 95.62 90 LEU A CA 1
ATOM 707 C C . LEU A 1 90 ? 6.962 3.169 -2.968 1.00 95.62 90 LEU A C 1
ATOM 709 O O . LEU A 1 90 ? 6.356 2.805 -1.962 1.00 95.62 90 LEU A O 1
ATOM 713 N N . LEU A 1 91 ? 8.164 3.752 -2.901 1.00 95.50 91 LEU A N 1
ATOM 714 C CA . LEU A 1 91 ? 8.842 4.036 -1.628 1.00 95.50 91 LEU A CA 1
ATOM 715 C C . LEU A 1 91 ? 8.017 4.974 -0.737 1.00 95.50 91 LEU A C 1
ATOM 717 O O . LEU A 1 91 ? 7.856 4.731 0.461 1.00 95.50 91 LEU A O 1
ATOM 721 N N . THR A 1 92 ? 7.462 6.032 -1.329 1.00 95.75 92 THR A N 1
ATOM 722 C CA . THR A 1 92 ? 6.600 6.981 -0.618 1.00 95.75 92 THR A CA 1
ATOM 723 C C . THR A 1 92 ? 5.352 6.288 -0.064 1.00 95.75 92 THR A C 1
ATOM 725 O O . THR A 1 92 ? 5.004 6.465 1.104 1.00 95.75 92 THR A O 1
ATOM 728 N N . MET A 1 93 ? 4.707 5.443 -0.870 1.00 94.94 93 MET A N 1
ATOM 729 C CA . MET A 1 93 ? 3.560 4.634 -0.455 1.00 94.94 93 MET A CA 1
ATOM 730 C C . MET A 1 93 ? 3.904 3.700 0.713 1.00 94.94 93 MET A C 1
ATOM 732 O O . MET A 1 93 ? 3.164 3.668 1.697 1.00 94.94 93 MET A O 1
ATOM 736 N N . GLU A 1 94 ? 5.022 2.968 0.642 1.00 95.25 94 GLU A N 1
ATOM 737 C CA . GLU A 1 94 ? 5.476 2.095 1.731 1.00 95.25 94 GLU A CA 1
ATOM 738 C C . GLU A 1 94 ? 5.648 2.877 3.043 1.00 95.25 94 GLU A C 1
ATOM 740 O O . GLU A 1 94 ? 5.205 2.421 4.100 1.00 95.25 94 GLU A O 1
ATOM 745 N N . ALA A 1 95 ? 6.252 4.069 2.992 1.00 95.50 95 ALA A N 1
ATOM 746 C CA . ALA A 1 95 ? 6.444 4.917 4.168 1.00 95.50 95 ALA A CA 1
ATOM 747 C C . ALA A 1 95 ? 5.108 5.356 4.794 1.00 95.50 95 ALA A C 1
ATOM 749 O O . ALA A 1 95 ? 4.931 5.271 6.013 1.00 95.50 95 ALA A O 1
ATOM 750 N N . ILE A 1 96 ? 4.139 5.767 3.969 1.00 96.44 96 ILE A N 1
ATOM 751 C CA . ILE A 1 96 ? 2.812 6.186 4.443 1.00 96.44 96 ILE A CA 1
ATOM 752 C C . ILE A 1 96 ? 2.038 5.004 5.047 1.00 96.44 96 ILE A C 1
ATOM 754 O O . ILE A 1 96 ? 1.401 5.144 6.096 1.00 96.44 96 ILE A O 1
ATOM 758 N N . LEU A 1 97 ? 2.116 3.819 4.439 1.00 95.56 97 LEU A N 1
ATOM 759 C CA . LEU A 1 97 ? 1.468 2.617 4.970 1.00 95.56 97 LEU A CA 1
ATOM 760 C C . LEU A 1 97 ? 2.094 2.159 6.293 1.00 95.56 97 LEU A C 1
ATOM 762 O O . LEU A 1 97 ? 1.359 1.815 7.217 1.00 95.56 97 LEU A O 1
ATOM 766 N N . LYS A 1 98 ? 3.424 2.235 6.440 1.00 96.25 98 LYS A N 1
ATOM 767 C CA . LYS A 1 98 ? 4.112 1.976 7.721 1.00 96.25 98 LYS A CA 1
ATOM 768 C C . LYS A 1 98 ? 3.659 2.947 8.813 1.00 96.25 98 LYS A C 1
ATOM 770 O O . LYS A 1 98 ? 3.395 2.530 9.939 1.00 96.25 98 LYS A O 1
ATOM 775 N N . SER A 1 99 ? 3.498 4.228 8.478 1.00 96.44 99 SER A N 1
ATOM 776 C CA . SER A 1 99 ? 2.924 5.219 9.398 1.00 96.44 99 SER A CA 1
ATOM 777 C C . SER A 1 99 ? 1.473 4.883 9.772 1.00 96.44 99 SER A C 1
ATOM 779 O O . SER A 1 99 ? 1.106 4.942 10.944 1.00 96.44 99 SER A O 1
ATOM 781 N N . SER A 1 100 ? 0.669 4.430 8.806 1.00 95.31 100 SER A N 1
ATOM 782 C CA . SER A 1 100 ? -0.720 4.008 9.039 1.00 95.31 100 SER A CA 1
ATOM 783 C C . SER A 1 100 ? -0.815 2.802 9.981 1.00 95.31 100 SER A C 1
ATOM 785 O O . SER A 1 100 ? -1.705 2.754 10.826 1.00 95.31 100 SER A O 1
ATOM 787 N N . ILE A 1 101 ? 0.122 1.853 9.887 1.00 96.31 101 ILE A N 1
ATOM 788 C CA . ILE A 1 101 ? 0.228 0.719 10.817 1.00 96.31 101 ILE A CA 1
ATO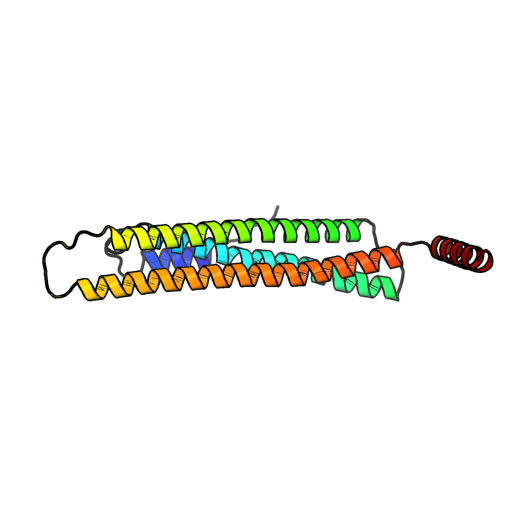M 789 C C . ILE A 1 101 ? 0.535 1.199 12.239 1.00 96.31 101 ILE A C 1
ATOM 791 O O . ILE A 1 101 ? -0.076 0.714 13.186 1.00 96.31 101 ILE A O 1
ATOM 795 N N . ASN A 1 102 ? 1.430 2.175 12.402 1.00 95.94 102 ASN A N 1
ATOM 796 C CA . ASN A 1 102 ? 1.714 2.751 13.718 1.00 95.94 102 ASN A CA 1
ATOM 797 C C . ASN A 1 102 ? 0.463 3.416 14.325 1.00 95.94 102 ASN A C 1
ATOM 799 O O . ASN A 1 102 ? 0.168 3.227 15.502 1.00 95.94 102 ASN A O 1
ATOM 803 N N . ILE A 1 103 ? -0.319 4.137 13.515 1.00 94.81 103 ILE A N 1
ATOM 804 C CA . ILE A 1 103 ? -1.595 4.724 13.955 1.00 94.81 103 ILE A CA 1
ATOM 805 C C . ILE A 1 103 ? -2.585 3.632 14.387 1.00 94.81 103 ILE A C 1
ATOM 807 O O . ILE A 1 103 ? -3.242 3.781 15.415 1.00 94.81 103 ILE A O 1
ATOM 811 N N . LEU A 1 104 ? -2.682 2.529 13.6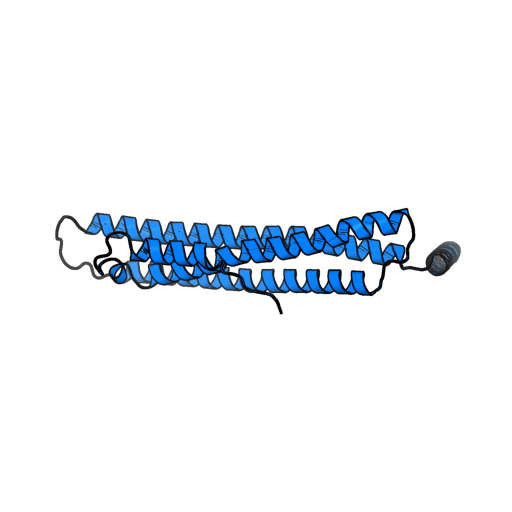38 1.00 94.44 104 LEU A N 1
ATOM 812 C CA . LEU A 1 104 ? -3.530 1.389 14.004 1.00 94.44 104 LEU A CA 1
ATOM 813 C C . LEU A 1 104 ? -3.104 0.761 15.339 1.00 94.44 104 LEU A C 1
ATOM 815 O O . LEU A 1 104 ? -3.964 0.528 16.182 1.00 94.44 104 LEU A O 1
ATOM 819 N N . ALA A 1 105 ? -1.802 0.571 15.564 1.00 94.00 105 ALA A N 1
ATOM 820 C CA . ALA A 1 105 ? -1.275 0.038 16.823 1.00 94.00 105 ALA A CA 1
ATOM 821 C C . ALA A 1 105 ? -1.549 0.975 18.016 1.00 94.00 105 ALA A C 1
ATOM 823 O O . ALA A 1 105 ? -1.888 0.530 19.110 1.00 94.00 105 ALA A O 1
ATOM 824 N N . GLN A 1 106 ? -1.457 2.292 17.811 1.00 93.88 106 GLN A N 1
ATOM 825 C CA . GLN A 1 106 ? -1.832 3.269 18.839 1.00 93.88 106 GLN A CA 1
ATOM 826 C C . GLN A 1 106 ? -3.334 3.236 19.131 1.00 93.88 106 GLN A C 1
ATOM 828 O O . GLN A 1 106 ? -3.736 3.306 20.290 1.00 93.88 106 GLN A O 1
ATOM 833 N N . LEU A 1 107 ? -4.168 3.094 18.097 1.00 91.56 107 LEU A N 1
ATOM 834 C CA . LEU A 1 107 ? -5.615 2.977 18.253 1.00 91.56 107 LEU A CA 1
ATOM 835 C C . LEU A 1 107 ? -6.002 1.701 19.011 1.00 91.56 107 LEU A C 1
ATOM 837 O O . LEU A 1 107 ? -6.911 1.745 19.836 1.00 91.56 107 LEU A O 1
ATOM 841 N N . GLU A 1 108 ? -5.294 0.600 18.772 1.00 91.25 108 GLU A N 1
ATOM 842 C CA . GLU A 1 108 ? -5.430 -0.655 19.511 1.00 91.25 108 GLU A CA 1
ATOM 843 C C . GLU A 1 108 ? -5.076 -0.482 20.994 1.00 91.25 108 GLU A C 1
ATOM 845 O O . GLU A 1 108 ? -5.875 -0.818 21.868 1.00 91.25 108 GLU A O 1
ATOM 850 N N . ALA A 1 109 ? -3.931 0.138 21.295 1.00 90.19 109 ALA A N 1
ATOM 851 C CA . ALA A 1 109 ? -3.529 0.432 22.670 1.00 90.19 109 ALA A CA 1
ATOM 852 C C . ALA A 1 109 ? -4.538 1.351 23.386 1.00 90.19 109 ALA A C 1
ATOM 854 O O . ALA A 1 109 ? -4.893 1.116 24.542 1.00 90.19 109 ALA A O 1
ATOM 855 N N . CYS A 1 110 ? -5.052 2.374 22.694 1.00 88.00 110 CYS A N 1
ATOM 856 C CA . CYS A 1 110 ? -6.109 3.236 23.220 1.00 88.00 110 CYS A CA 1
ATOM 857 C C . CYS A 1 110 ? -7.414 2.468 23.458 1.00 88.00 110 CYS A C 1
ATOM 859 O O . CYS A 1 110 ? -8.077 2.699 24.471 1.00 88.00 110 CYS A O 1
ATOM 861 N N . ALA A 1 111 ? -7.787 1.564 22.548 1.00 86.00 111 ALA A N 1
ATOM 862 C CA . ALA A 1 111 ? -8.961 0.720 22.710 1.00 86.00 111 ALA A CA 1
ATOM 863 C C . ALA A 1 111 ? -8.836 -0.146 23.963 1.00 86.00 111 ALA A C 1
ATOM 865 O O . ALA A 1 111 ? -9.744 -0.137 24.789 1.00 86.00 111 ALA A O 1
ATOM 866 N N . GLN A 1 112 ? -7.685 -0.787 24.159 1.00 85.94 112 GLN A N 1
ATOM 867 C CA . GLN A 1 112 ? -7.403 -1.613 25.328 1.00 85.94 112 GLN A CA 1
ATOM 868 C C . GLN A 1 112 ? -7.442 -0.811 26.641 1.00 85.94 112 GLN A C 1
ATOM 870 O O . GLN A 1 112 ? -8.113 -1.215 27.591 1.00 85.94 112 GLN A O 1
ATOM 875 N N . ALA A 1 113 ? -6.812 0.366 26.687 1.00 85.38 113 ALA A N 1
ATOM 876 C CA . ALA A 1 113 ? -6.821 1.225 27.875 1.00 85.38 113 ALA A CA 1
ATOM 877 C C . ALA A 1 113 ? -8.243 1.668 28.276 1.00 85.38 113 ALA A C 1
ATOM 879 O O . ALA A 1 113 ? -8.577 1.758 29.460 1.00 85.38 113 ALA A O 1
ATOM 880 N N . LEU A 1 114 ? -9.118 1.906 27.294 1.00 81.81 114 LEU A N 1
ATOM 881 C CA . LEU A 1 114 ? -10.525 2.234 27.543 1.00 81.81 114 LEU A CA 1
ATOM 882 C C . LEU A 1 114 ? -11.318 1.055 28.131 1.00 81.81 114 LEU A C 1
ATOM 884 O O . LEU A 1 114 ? -12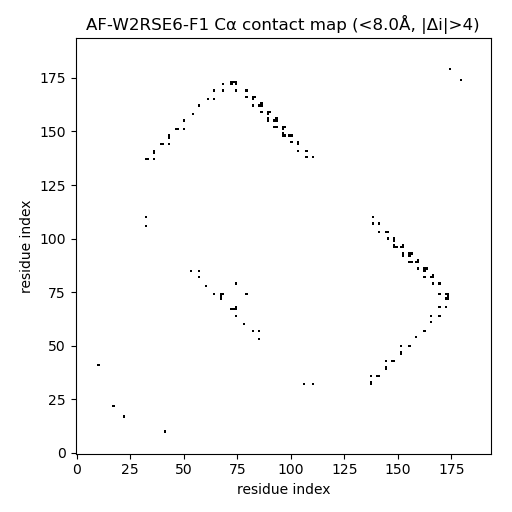.290 1.283 28.855 1.00 81.81 114 LEU A O 1
ATOM 888 N N . LEU A 1 115 ? -10.905 -0.190 27.869 1.00 76.75 115 LEU A N 1
ATOM 889 C CA . LEU A 1 115 ? -11.493 -1.377 28.498 1.00 76.75 115 LEU A CA 1
ATOM 890 C C . LEU A 1 115 ? -11.104 -1.486 29.968 1.00 76.75 115 LEU A C 1
ATOM 892 O O . LEU A 1 115 ? -11.955 -1.786 30.806 1.00 76.75 115 LEU A O 1
ATOM 896 N N . GLU A 1 116 ? -9.841 -1.210 30.280 1.00 76.00 116 GLU A N 1
ATOM 897 C CA . GLU A 1 116 ? -9.291 -1.318 31.633 1.00 76.00 116 GLU A CA 1
ATOM 898 C C . GLU A 1 116 ? -9.860 -0.254 32.581 1.00 76.00 116 GLU A C 1
ATOM 900 O O . GLU A 1 116 ? -10.131 -0.538 33.748 1.00 76.00 116 GLU A O 1
ATOM 905 N N . HIS A 1 117 ? -10.117 0.954 32.074 1.00 69.00 117 HIS A N 1
ATOM 906 C CA . HIS A 1 117 ? -10.651 2.064 32.867 1.00 69.00 117 HIS A CA 1
ATOM 907 C C . HIS A 1 117 ? -12.179 2.094 32.996 1.00 69.00 117 HIS A C 1
ATOM 909 O O . HIS A 1 117 ? -12.714 2.999 33.644 1.00 69.00 117 HIS A O 1
ATOM 915 N N . ARG A 1 118 ? -12.916 1.132 32.423 1.00 64.38 118 ARG A N 1
ATOM 916 C CA . ARG A 1 118 ? -14.379 1.143 32.522 1.00 64.38 118 ARG A CA 1
ATOM 917 C C . ARG A 1 118 ? -14.818 0.800 33.955 1.00 64.38 118 ARG A C 1
ATOM 919 O O . ARG A 1 118 ? -14.569 -0.316 34.417 1.00 64.38 118 ARG A O 1
ATOM 926 N N . PRO A 1 119 ? -15.501 1.710 34.677 1.00 56.41 119 PRO A N 1
ATOM 927 C CA . PRO A 1 119 ? -15.923 1.439 36.043 1.00 56.41 119 PRO A CA 1
ATOM 928 C C . PRO A 1 119 ? -16.914 0.270 36.057 1.00 56.41 119 PRO A C 1
ATOM 930 O O . PRO A 1 119 ? -17.854 0.231 35.259 1.00 56.41 119 PRO A O 1
ATOM 933 N N . LYS A 1 120 ? -16.714 -0.682 36.979 1.00 56.97 120 LYS A N 1
ATOM 934 C CA . LYS A 1 120 ? -17.650 -1.778 37.284 1.00 56.97 120 LYS A CA 1
ATOM 935 C C .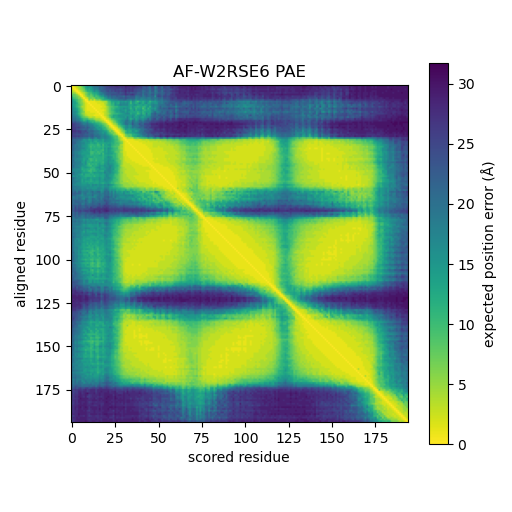 LYS A 1 120 ? -18.916 -1.206 37.939 1.00 56.97 120 LYS A C 1
ATOM 937 O O . LYS A 1 120 ? -19.162 -1.417 39.122 1.00 56.97 120 LYS A O 1
ATOM 942 N N . VAL A 1 121 ? -19.691 -0.412 37.207 1.00 51.28 121 VAL A N 1
ATOM 943 C CA . VAL A 1 121 ? -20.964 0.122 37.693 1.00 51.28 121 VAL A CA 1
ATOM 944 C C . VAL A 1 121 ? -21.982 -1.014 37.658 1.00 51.28 121 VAL A C 1
ATOM 946 O O . VAL A 1 121 ? -22.268 -1.546 36.592 1.00 51.28 121 VAL A O 1
ATOM 949 N N . GLY A 1 122 ? -22.443 -1.396 38.852 1.00 48.47 122 GLY A N 1
ATOM 950 C CA . GLY A 1 122 ? -23.647 -2.164 39.186 1.00 48.47 122 GLY A CA 1
ATOM 951 C C . GLY A 1 122 ? -24.218 -3.128 38.143 1.00 48.47 122 GLY A C 1
ATOM 952 O O . GLY A 1 122 ? -24.758 -2.722 37.121 1.00 48.47 122 GLY A O 1
ATOM 953 N N . GLN A 1 123 ? -24.204 -4.415 38.493 1.00 51.47 123 GLN A N 1
ATOM 954 C CA . GLN A 1 123 ? -24.996 -5.486 37.889 1.00 51.47 123 GLN A CA 1
ATOM 955 C C . GLN A 1 123 ? -26.399 -5.015 37.445 1.00 51.47 123 GLN A C 1
ATOM 957 O O . GLN A 1 123 ? -27.296 -4.854 38.267 1.00 51.47 123 GLN A O 1
ATOM 962 N N . GLN A 1 124 ? -26.615 -4.885 36.136 1.00 48.69 124 GLN A N 1
ATOM 963 C CA . GLN A 1 124 ? -27.907 -5.193 35.530 1.00 48.69 124 GLN A CA 1
ATOM 964 C C . GLN A 1 124 ? -27.685 -6.208 34.409 1.00 48.69 124 GLN A C 1
ATOM 966 O O . GLN A 1 124 ? -26.965 -6.003 33.430 1.00 48.69 124 GLN A O 1
ATOM 971 N N . THR A 1 125 ? -28.252 -7.377 34.662 1.00 49.28 125 THR A N 1
ATOM 972 C CA . THR A 1 125 ? -28.179 -8.629 33.922 1.00 49.28 125 THR A CA 1
ATOM 973 C C . THR A 1 125 ? -28.705 -8.452 32.495 1.00 49.28 125 THR A C 1
ATOM 975 O O . THR A 1 125 ? -29.911 -8.420 32.277 1.00 49.28 125 THR A O 1
ATOM 978 N N . GLY A 1 126 ? -27.801 -8.313 31.517 1.00 52.06 126 GLY A N 1
ATOM 979 C CA . GLY A 1 126 ? -28.152 -8.346 30.089 1.00 52.06 126 GLY A CA 1
ATOM 980 C C . GLY A 1 126 ? -27.166 -7.660 29.133 1.00 52.06 126 GLY A C 1
ATOM 981 O O . GLY A 1 126 ? -26.978 -8.143 28.020 1.00 52.06 126 GLY A O 1
ATOM 982 N N . SER A 1 127 ? -26.487 -6.573 29.538 1.00 53.53 127 SER A N 1
ATOM 983 C CA . SER A 1 127 ? -25.679 -5.753 28.601 1.00 53.53 127 SER A CA 1
ATOM 984 C C . SER A 1 127 ? -24.169 -6.046 28.590 1.00 53.53 127 SER A C 1
ATOM 986 O O . SER A 1 127 ? -23.489 -5.723 27.613 1.00 53.53 127 SER A O 1
ATOM 988 N N . ALA A 1 128 ? -23.638 -6.711 29.624 1.00 55.41 128 ALA A N 1
ATOM 989 C CA . ALA A 1 128 ? -22.207 -7.021 29.741 1.00 55.41 128 ALA A CA 1
ATOM 990 C C . ALA A 1 128 ? -21.694 -7.915 28.595 1.00 55.41 128 ALA A C 1
ATOM 992 O O . ALA A 1 128 ? -20.601 -7.698 28.076 1.00 55.41 128 ALA A O 1
ATOM 993 N N . SER A 1 129 ? -22.521 -8.864 28.141 1.00 59.88 129 SER A N 1
ATOM 994 C CA . SER A 1 129 ? -22.193 -9.734 27.006 1.00 59.88 129 SER A CA 1
ATOM 995 C C . SER A 1 129 ? -22.045 -8.922 25.714 1.00 59.88 129 SER A C 1
ATOM 997 O O . SER A 1 129 ? -21.037 -9.031 25.023 1.00 59.88 129 SER A O 1
ATOM 999 N N . LYS A 1 130 ? -22.991 -8.014 25.431 1.00 62.88 130 LYS A N 1
ATOM 1000 C CA . LYS A 1 130 ? -23.001 -7.205 24.201 1.00 62.88 130 LYS A CA 1
ATOM 1001 C C . LYS A 1 130 ? -21.772 -6.298 24.082 1.00 62.88 130 LYS A C 1
ATOM 1003 O O . LYS A 1 130 ? -21.254 -6.129 22.984 1.00 62.88 130 LYS A O 1
ATOM 1008 N N . SER A 1 131 ? -21.280 -5.748 25.195 1.00 65.44 131 SER A N 1
ATOM 1009 C CA . SER A 1 131 ? -20.072 -4.921 25.164 1.00 65.44 131 SER A CA 1
ATOM 1010 C C . SER A 1 131 ? -18.801 -5.721 24.900 1.00 65.44 131 SER A C 1
ATOM 1012 O O . SER A 1 131 ? -17.953 -5.226 24.169 1.00 65.44 131 SER A O 1
ATOM 1014 N N . SER A 1 132 ? -18.663 -6.923 25.465 1.00 70.38 132 SER A N 1
ATOM 1015 C CA . SER A 1 132 ? -17.501 -7.781 25.198 1.00 70.38 132 SER A CA 1
ATOM 1016 C C . SER A 1 132 ? -17.418 -8.133 23.713 1.00 70.38 132 SER A C 1
ATOM 1018 O O . SER A 1 132 ? -16.387 -7.918 23.088 1.00 70.38 132 SER A O 1
ATOM 1020 N N . TYR A 1 133 ? -18.542 -8.552 23.117 1.00 71.94 133 TYR A N 1
ATOM 1021 C CA . TYR A 1 133 ? -18.604 -8.888 21.692 1.00 71.94 133 TYR A CA 1
ATOM 1022 C C . TYR A 1 133 ? -18.253 -7.712 20.771 1.00 71.94 133 TYR A C 1
ATOM 1024 O O . TYR A 1 133 ? -17.592 -7.916 19.752 1.00 71.94 133 TYR A O 1
ATOM 1032 N N . LEU A 1 134 ? -18.684 -6.491 21.112 1.00 70.56 134 LEU A N 1
ATOM 1033 C CA . LEU A 1 134 ? -18.364 -5.288 20.337 1.00 70.56 134 LEU A CA 1
ATOM 1034 C C . LEU A 1 134 ? -16.869 -4.953 20.395 1.00 70.56 134 LEU A C 1
ATOM 1036 O O . LEU A 1 134 ? -16.287 -4.616 19.366 1.00 70.56 134 LEU A O 1
ATOM 1040 N N . ASN A 1 135 ? -16.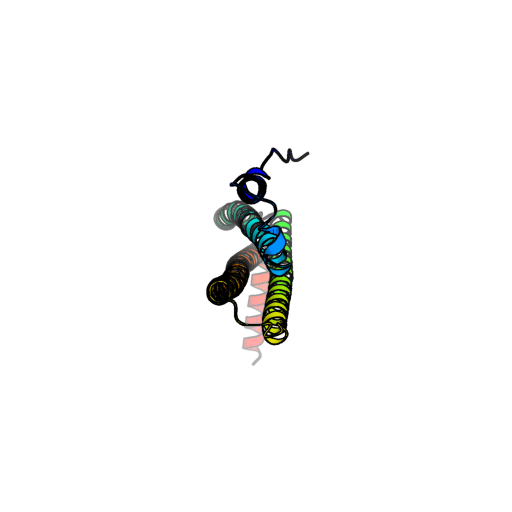243 -5.105 21.560 1.00 77.31 135 ASN A N 1
ATOM 1041 C CA . ASN A 1 135 ? -14.812 -4.861 21.727 1.00 77.31 135 ASN A CA 1
ATOM 1042 C C . ASN A 1 135 ? -13.985 -5.908 20.971 1.00 77.31 135 ASN A C 1
ATOM 1044 O O . ASN A 1 135 ? -13.095 -5.552 20.203 1.00 77.31 135 ASN A O 1
ATOM 1048 N N . ASP A 1 136 ? -14.353 -7.187 21.079 1.00 82.88 136 ASP A N 1
ATOM 1049 C CA . ASP A 1 136 ? -13.705 -8.263 20.322 1.00 82.88 136 ASP A CA 1
ATOM 1050 C C . ASP A 1 136 ? -13.835 -8.039 18.808 1.00 82.88 136 ASP A C 1
ATOM 1052 O O . ASP A 1 136 ? -12.935 -8.350 18.029 1.00 82.88 136 ASP A O 1
ATOM 1056 N N . GLN A 1 137 ? -14.969 -7.494 18.361 1.00 85.06 137 GLN A N 1
ATOM 1057 C CA . GLN A 1 137 ? -15.175 -7.138 16.961 1.00 85.06 137 GLN A CA 1
ATOM 1058 C C . GLN A 1 137 ? -14.294 -5.959 16.525 1.00 85.06 137 GLN A C 1
ATOM 1060 O O . GLN A 1 137 ? -13.779 -5.984 15.405 1.00 85.06 137 GLN A O 1
ATOM 1065 N N . GLN A 1 138 ? -14.111 -4.945 17.372 1.00 85.62 138 GLN A N 1
ATOM 1066 C CA . GLN A 1 138 ? -13.231 -3.809 17.087 1.00 85.62 138 GLN A CA 1
ATOM 1067 C C . GLN A 1 138 ? -11.768 -4.248 16.991 1.00 85.62 138 GLN A C 1
ATOM 1069 O O . GLN A 1 138 ? -11.116 -3.911 16.005 1.00 85.62 138 GLN A O 1
ATOM 1074 N N . MET A 1 139 ? -11.295 -5.069 17.930 1.00 87.94 139 MET A N 1
ATOM 1075 C CA . MET A 1 139 ? -9.931 -5.613 17.920 1.00 87.94 139 MET A CA 1
ATOM 1076 C C . MET A 1 139 ? -9.665 -6.434 16.657 1.00 87.94 139 MET A C 1
ATOM 1078 O O . MET A 1 139 ? -8.757 -6.120 15.893 1.00 87.94 139 MET A O 1
ATOM 1082 N N . ARG A 1 140 ? -10.560 -7.376 16.324 1.00 90.25 140 ARG A N 1
ATOM 1083 C CA . ARG A 1 140 ? -10.467 -8.128 15.059 1.00 90.25 140 ARG A CA 1
ATOM 1084 C C . ARG A 1 140 ? -10.468 -7.222 13.828 1.00 90.25 140 ARG A C 1
ATOM 1086 O O . ARG A 1 140 ? -9.835 -7.535 12.824 1.00 90.25 140 ARG A O 1
ATOM 1093 N N . SER A 1 141 ? -11.208 -6.114 13.867 1.00 90.50 141 SER A N 1
ATOM 1094 C CA . SER A 1 141 ? -11.237 -5.166 12.751 1.00 90.50 141 SER A CA 1
ATOM 1095 C C . SER A 1 141 ? -9.897 -4.445 12.599 1.00 90.50 141 SER A C 1
ATOM 1097 O O . SER A 1 141 ? -9.446 -4.269 11.470 1.00 90.50 141 SER A O 1
ATOM 1099 N N . LEU A 1 142 ? -9.244 -4.065 13.700 1.00 92.31 142 LEU A N 1
ATOM 1100 C CA . LEU A 1 142 ? -7.906 -3.467 13.682 1.00 92.31 142 LEU A CA 1
ATOM 1101 C C . LEU A 1 142 ? -6.865 -4.446 13.121 1.00 92.31 142 LEU A C 1
ATOM 1103 O O . LEU A 1 142 ? -6.130 -4.062 12.208 1.00 92.31 142 LEU A O 1
ATOM 1107 N N . ASP A 1 143 ? -6.897 -5.715 13.540 1.00 93.94 143 ASP A N 1
ATOM 1108 C CA . ASP A 1 143 ? -6.020 -6.775 13.014 1.00 93.94 143 ASP A CA 1
ATOM 1109 C C . ASP A 1 143 ? -6.166 -6.943 11.497 1.00 93.94 143 ASP A C 1
ATOM 1111 O O . ASP A 1 143 ? -5.185 -7.048 10.751 1.00 93.94 143 ASP A O 1
ATOM 1115 N N . VAL A 1 144 ? -7.411 -6.943 11.007 1.00 94.94 144 VAL A N 1
ATOM 1116 C CA . VAL A 1 144 ? -7.706 -7.033 9.572 1.00 94.94 144 VAL A CA 1
ATOM 1117 C C . VAL A 1 144 ? -7.159 -5.816 8.826 1.00 94.94 144 VAL A C 1
ATOM 1119 O O . VAL A 1 144 ? -6.587 -5.971 7.745 1.00 94.94 144 VAL A O 1
ATOM 1122 N N . LEU A 1 145 ? -7.299 -4.606 9.377 1.00 95.06 145 LEU A N 1
ATOM 1123 C CA . LEU A 1 145 ? -6.764 -3.391 8.757 1.00 95.06 145 LEU A CA 1
ATOM 1124 C C . LEU A 1 145 ? -5.234 -3.387 8.726 1.00 95.06 145 LEU A C 1
ATOM 1126 O O . LEU A 1 145 ? -4.651 -3.013 7.706 1.00 95.06 145 LEU A O 1
ATOM 1130 N N . GLN A 1 146 ? -4.586 -3.854 9.790 1.00 96.50 146 GLN A N 1
ATOM 1131 C CA . GLN A 1 146 ? -3.133 -3.970 9.853 1.00 96.50 146 GLN A CA 1
ATOM 1132 C C . GLN A 1 146 ? -2.622 -5.009 8.848 1.00 96.50 146 GLN A C 1
ATOM 1134 O O . GLN A 1 146 ? -1.713 -4.728 8.066 1.00 96.50 146 GLN A O 1
ATOM 1139 N N . SER A 1 147 ? -3.266 -6.177 8.794 1.00 96.44 147 SER A N 1
ATOM 1140 C CA . SER A 1 147 ? -2.967 -7.234 7.820 1.00 96.44 147 SER A CA 1
ATOM 1141 C C . SER A 1 147 ? -3.119 -6.735 6.383 1.00 96.44 147 SER A C 1
ATOM 1143 O O . SER A 1 147 ? -2.286 -7.011 5.520 1.00 96.44 147 SER A O 1
ATOM 1145 N N . LYS A 1 148 ? -4.159 -5.940 6.121 1.00 96.50 148 LYS A N 1
ATOM 1146 C CA . LYS A 1 148 ? -4.404 -5.325 4.817 1.00 96.50 148 LYS A CA 1
ATOM 1147 C C . LYS A 1 148 ? -3.328 -4.303 4.442 1.00 96.50 148 LYS A C 1
ATOM 1149 O O . LYS A 1 148 ? -2.847 -4.331 3.312 1.00 96.50 148 LYS A O 1
ATOM 1154 N N . ALA A 1 149 ? -2.926 -3.432 5.369 1.00 96.50 149 ALA A N 1
ATOM 1155 C CA . ALA A 1 149 ? -1.833 -2.486 5.146 1.00 96.50 149 ALA A CA 1
ATOM 1156 C C . ALA A 1 149 ? -0.506 -3.211 4.854 1.00 96.50 149 ALA A C 1
ATOM 1158 O O . ALA A 1 149 ? 0.186 -2.854 3.902 1.00 96.50 149 ALA A O 1
ATOM 1159 N N . ASN A 1 150 ? -0.205 -4.284 5.593 1.00 97.38 150 ASN A N 1
ATOM 1160 C CA . ASN A 1 150 ? 0.948 -5.151 5.330 1.00 97.38 150 ASN A CA 1
ATOM 1161 C C . ASN A 1 150 ? 0.881 -5.800 3.939 1.00 97.38 150 ASN A C 1
ATOM 1163 O O . ASN A 1 150 ? 1.878 -5.817 3.221 1.00 97.38 150 ASN A O 1
ATOM 1167 N N . GLY A 1 151 ? -0.297 -6.269 3.517 1.00 97.50 151 GLY A N 1
ATOM 1168 C CA . GLY A 1 151 ? -0.502 -6.807 2.170 1.00 97.50 151 GLY A CA 1
ATOM 1169 C C . GLY A 1 151 ? -0.219 -5.784 1.064 1.00 97.50 151 GLY A C 1
ATOM 1170 O O . GLY A 1 151 ? 0.370 -6.127 0.036 1.00 97.50 151 GLY A O 1
ATOM 1171 N N . PHE A 1 152 ? -0.577 -4.514 1.275 1.00 97.38 152 PHE A N 1
ATOM 1172 C CA . PHE A 1 152 ? -0.244 -3.442 0.335 1.00 97.38 152 PHE A CA 1
ATOM 1173 C C . PHE A 1 152 ? 1.250 -3.120 0.305 1.00 97.38 152 PHE A C 1
ATOM 1175 O O . PHE A 1 152 ? 1.777 -2.915 -0.785 1.00 97.38 152 PHE A O 1
ATOM 1182 N N . ILE A 1 153 ? 1.935 -3.124 1.453 1.00 97.50 153 ILE A N 1
ATOM 1183 C CA . ILE A 1 153 ? 3.396 -2.956 1.514 1.00 97.50 153 ILE A CA 1
ATOM 1184 C C . ILE A 1 153 ? 4.086 -4.082 0.743 1.00 97.50 153 ILE A C 1
ATOM 1186 O O . ILE A 1 153 ? 4.894 -3.802 -0.135 1.00 97.50 153 ILE A O 1
ATOM 1190 N N . ALA A 1 154 ? 3.718 -5.339 1.003 1.00 97.38 154 ALA A N 1
ATOM 1191 C CA . ALA A 1 154 ? 4.296 -6.490 0.309 1.00 97.38 154 ALA A CA 1
ATOM 1192 C C . ALA A 1 154 ? 4.082 -6.407 -1.212 1.00 97.38 154 ALA A C 1
ATOM 1194 O O . ALA A 1 154 ? 4.984 -6.675 -2.002 1.00 97.38 154 ALA A O 1
ATOM 1195 N N . SER A 1 155 ? 2.893 -5.979 -1.638 1.00 96.56 155 SER A N 1
ATOM 1196 C CA . SER A 1 155 ? 2.594 -5.809 -3.062 1.00 96.56 155 SER A CA 1
ATOM 1197 C C . SER A 1 155 ? 3.390 -4.656 -3.691 1.00 96.56 155 SER A C 1
ATOM 1199 O O . SER A 1 155 ? 3.858 -4.778 -4.824 1.00 96.56 155 SER A O 1
ATOM 1201 N N . ALA A 1 156 ? 3.571 -3.548 -2.963 1.00 96.38 156 ALA A N 1
ATOM 1202 C CA . ALA A 1 156 ? 4.402 -2.429 -3.396 1.00 96.38 156 ALA A CA 1
ATOM 1203 C C . ALA A 1 156 ? 5.879 -2.833 -3.510 1.00 96.38 156 ALA A C 1
ATOM 1205 O O . ALA A 1 156 ? 6.526 -2.465 -4.486 1.00 96.38 156 ALA A O 1
ATOM 1206 N N . GLU A 1 157 ? 6.386 -3.650 -2.585 1.00 96.38 157 GLU A N 1
ATOM 1207 C CA . GLU A 1 157 ? 7.758 -4.161 -2.600 1.00 96.38 157 GLU A CA 1
ATOM 1208 C C . GLU A 1 157 ? 8.021 -5.055 -3.819 1.00 96.38 157 GLU A C 1
ATOM 1210 O O . GLU A 1 157 ? 9.011 -4.865 -4.529 1.00 96.38 157 GLU A O 1
ATOM 1215 N N . VAL A 1 158 ? 7.101 -5.978 -4.124 1.00 96.50 158 VAL A N 1
ATOM 1216 C CA . VAL A 1 158 ? 7.183 -6.818 -5.330 1.00 96.50 158 VAL A CA 1
ATOM 1217 C C . VAL A 1 158 ? 7.207 -5.953 -6.590 1.00 96.50 158 VAL A C 1
ATOM 1219 O O . VAL A 1 158 ? 8.037 -6.168 -7.477 1.00 96.50 158 VAL A O 1
ATOM 1222 N N . LEU A 1 159 ? 6.325 -4.953 -6.677 1.00 95.44 159 LEU A N 1
ATOM 1223 C CA . LEU A 1 159 ? 6.294 -4.051 -7.824 1.00 95.44 159 LEU A CA 1
ATOM 1224 C C . LEU A 1 159 ? 7.581 -3.219 -7.914 1.00 95.44 159 LEU A C 1
ATOM 1226 O O . LEU A 1 159 ? 8.151 -3.098 -8.994 1.00 95.44 159 LEU A O 1
ATOM 1230 N N . ARG A 1 160 ? 8.094 -2.718 -6.788 1.00 95.38 160 ARG A N 1
ATOM 1231 C CA . ARG A 1 160 ? 9.342 -1.948 -6.715 1.00 95.38 160 ARG A CA 1
ATOM 1232 C C . ARG A 1 160 ? 10.534 -2.772 -7.186 1.00 95.38 160 ARG A C 1
ATOM 1234 O O . ARG A 1 160 ? 11.348 -2.270 -7.953 1.00 95.38 160 ARG A O 1
ATOM 1241 N N . HIS A 1 161 ? 10.607 -4.045 -6.803 1.00 94.94 161 HIS A N 1
ATOM 1242 C CA . HIS A 1 161 ? 11.638 -4.957 -7.292 1.00 94.94 161 HIS A CA 1
ATOM 1243 C C . HIS A 1 161 ? 11.558 -5.145 -8.815 1.00 94.94 161 HIS A C 1
ATOM 1245 O O . HIS A 1 161 ? 12.577 -5.093 -9.505 1.00 94.94 161 HIS A O 1
ATOM 1251 N N . ARG A 1 162 ? 10.352 -5.316 -9.374 1.00 93.62 162 ARG A N 1
ATOM 1252 C CA . ARG A 1 162 ? 10.160 -5.411 -10.834 1.00 93.62 162 ARG A CA 1
ATOM 1253 C C . ARG A 1 162 ? 10.585 -4.130 -11.555 1.00 93.62 162 ARG A C 1
ATOM 1255 O O . ARG A 1 162 ? 11.291 -4.209 -12.557 1.00 93.62 162 ARG A O 1
ATOM 1262 N N . VAL A 1 163 ? 10.221 -2.967 -11.017 1.00 93.31 163 VAL A N 1
ATOM 1263 C CA . VAL A 1 163 ? 10.642 -1.659 -11.541 1.00 93.31 163 VAL A CA 1
ATOM 1264 C C . VAL A 1 163 ? 12.163 -1.514 -11.497 1.00 93.31 163 VAL A C 1
ATOM 1266 O O . VAL A 1 163 ? 12.767 -1.120 -12.491 1.00 93.31 163 VAL A O 1
ATOM 1269 N N . GLY A 1 164 ? 12.800 -1.896 -10.387 1.00 91.69 164 GLY A N 1
ATOM 1270 C CA . GLY A 1 164 ? 14.256 -1.890 -10.244 1.00 91.69 164 GLY A CA 1
ATOM 1271 C C . GLY A 1 164 ? 14.954 -2.773 -11.282 1.00 91.69 164 GLY A C 1
ATOM 1272 O O . GLY A 1 164 ? 15.923 -2.341 -11.911 1.00 91.69 164 GLY A O 1
ATOM 1273 N N . ASN A 1 165 ? 14.417 -3.970 -11.536 1.00 90.31 165 ASN A N 1
ATOM 1274 C CA . ASN A 1 165 ? 14.911 -4.856 -12.591 1.00 90.31 165 ASN A CA 1
ATOM 1275 C C . ASN A 1 165 ? 14.783 -4.217 -13.978 1.00 90.31 165 ASN A C 1
ATOM 1277 O O . ASN A 1 165 ? 15.740 -4.248 -14.751 1.00 90.31 165 ASN A O 1
ATOM 1281 N N . ALA A 1 166 ? 13.640 -3.596 -14.282 1.00 88.00 166 ALA A N 1
ATOM 1282 C CA . ALA A 1 166 ? 13.427 -2.903 -15.549 1.00 88.00 166 ALA A CA 1
ATOM 1283 C C . ALA A 1 166 ? 14.422 -1.745 -15.736 1.00 88.00 166 ALA A C 1
ATOM 1285 O O . ALA A 1 166 ? 15.047 -1.638 -16.789 1.00 88.00 166 ALA A O 1
ATOM 1286 N N . ILE A 1 167 ? 14.664 -0.933 -14.700 1.00 88.38 167 ILE A N 1
ATOM 1287 C CA . ILE A 1 167 ? 15.695 0.119 -14.724 1.00 88.38 167 ILE A CA 1
ATOM 1288 C C . ILE A 1 167 ? 17.083 -0.483 -14.988 1.00 88.38 167 ILE A C 1
ATOM 1290 O O . ILE A 1 167 ? 17.861 0.076 -15.762 1.00 88.38 167 ILE A O 1
ATOM 1294 N N . GLY A 1 168 ? 17.403 -1.617 -14.358 1.00 84.88 168 GLY A N 1
ATOM 1295 C CA . GLY A 1 168 ? 18.654 -2.343 -14.580 1.00 84.88 168 GLY A CA 1
ATOM 1296 C C . GLY A 1 168 ? 18.831 -2.779 -16.036 1.00 84.88 168 GLY A C 1
ATOM 1297 O O . GLY A 1 168 ? 19.881 -2.525 -16.626 1.00 84.88 168 GLY A O 1
ATOM 1298 N N . LEU A 1 169 ? 17.790 -3.361 -16.636 1.00 82.94 169 LEU A N 1
ATOM 1299 C CA . LEU A 1 169 ? 17.787 -3.770 -18.044 1.00 82.94 169 LEU A CA 1
ATOM 1300 C C . LEU A 1 169 ? 17.961 -2.579 -18.987 1.00 82.94 169 LEU A C 1
ATOM 1302 O O . LEU A 1 169 ? 18.792 -2.637 -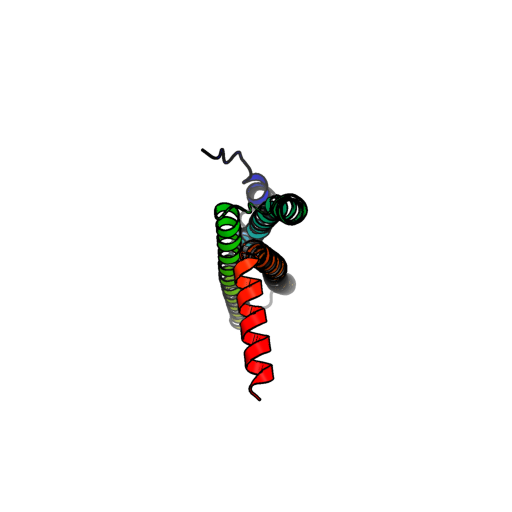19.892 1.00 82.94 169 LEU A O 1
ATOM 1306 N N . VAL A 1 170 ? 17.237 -1.482 -18.741 1.00 80.06 170 VAL A N 1
ATOM 1307 C CA . VAL A 1 170 ? 17.373 -0.252 -19.530 1.00 80.06 170 VAL A CA 1
ATOM 1308 C C . VAL A 1 170 ? 18.812 0.235 -19.503 1.00 80.06 170 VAL A C 1
ATOM 1310 O O . VAL A 1 170 ? 19.385 0.462 -20.564 1.00 80.06 170 VAL A O 1
ATOM 1313 N N . ARG A 1 171 ? 19.420 0.343 -18.315 1.00 78.12 171 ARG A N 1
ATOM 1314 C CA . ARG A 1 171 ? 20.810 0.800 -18.168 1.00 78.12 171 ARG A CA 1
ATOM 1315 C C . ARG A 1 171 ? 21.792 -0.072 -18.941 1.00 78.12 171 ARG A C 1
ATOM 1317 O O . ARG A 1 171 ? 22.682 0.469 -19.582 1.00 78.12 171 ARG A O 1
ATOM 1324 N N . LEU A 1 172 ? 21.630 -1.395 -18.902 1.00 75.00 172 LEU A N 1
ATOM 1325 C CA . LEU A 1 172 ? 22.475 -2.311 -19.674 1.00 75.00 172 LEU A CA 1
ATOM 1326 C C . LEU A 1 172 ? 22.324 -2.090 -21.183 1.00 75.00 172 LEU A C 1
ATOM 1328 O O . LEU A 1 172 ? 23.321 -2.109 -21.897 1.00 75.00 172 LEU A O 1
ATOM 1332 N N . ALA A 1 173 ? 21.103 -1.835 -21.654 1.00 71.31 173 ALA A N 1
ATOM 1333 C CA . ALA A 1 173 ? 20.824 -1.560 -23.060 1.00 71.31 173 ALA A CA 1
ATOM 1334 C C . ALA A 1 173 ? 21.284 -0.160 -23.518 1.00 71.31 173 ALA A C 1
ATOM 1336 O O . ALA A 1 173 ? 21.579 0.018 -24.697 1.00 71.31 173 ALA A O 1
ATOM 1337 N N . THR A 1 174 ? 21.374 0.826 -22.613 1.00 66.88 174 THR A N 1
ATOM 1338 C CA . THR A 1 174 ? 21.825 2.194 -22.947 1.00 66.88 174 THR A CA 1
ATOM 1339 C C . THR A 1 174 ? 23.340 2.384 -22.880 1.00 66.88 174 THR A C 1
ATOM 1341 O O . THR A 1 174 ? 23.836 3.385 -23.398 1.00 66.88 174 THR A O 1
ATOM 1344 N N . ILE A 1 175 ? 24.098 1.470 -22.256 1.00 64.12 175 ILE A N 1
ATOM 1345 C CA . ILE A 1 175 ? 25.565 1.545 -22.279 1.00 64.12 175 ILE A CA 1
ATOM 1346 C C . ILE A 1 175 ? 26.029 1.290 -23.721 1.00 64.12 175 ILE A C 1
ATOM 1348 O O . ILE A 1 175 ? 25.783 0.206 -24.256 1.00 64.12 175 ILE A O 1
ATOM 1352 N N . PRO A 1 176 ? 26.734 2.242 -24.362 1.00 60.12 176 PRO A N 1
ATOM 1353 C CA . PRO A 1 176 ? 27.264 2.025 -25.696 1.00 60.12 176 PRO A CA 1
ATOM 1354 C C . PRO A 1 176 ? 28.192 0.801 -25.683 1.00 60.12 176 PRO A C 1
ATOM 1356 O O . PRO A 1 176 ? 29.064 0.716 -24.810 1.00 60.12 176 PRO A O 1
ATOM 1359 N N . PRO A 1 177 ? 28.100 -0.115 -26.665 1.00 58.53 177 PRO A N 1
ATOM 1360 C CA . PRO A 1 177 ? 28.941 -1.316 -26.715 1.00 58.53 177 PRO A CA 1
ATOM 1361 C C . PRO A 1 177 ? 30.447 -0.996 -26.706 1.00 58.53 177 PRO A C 1
ATOM 1363 O O . PRO A 1 177 ? 31.259 -1.813 -26.276 1.00 58.53 177 PRO A O 1
ATOM 1366 N N . GLN A 1 178 ? 30.823 0.222 -27.104 1.00 53.09 178 GLN A N 1
ATOM 1367 C CA . GLN A 1 178 ? 32.205 0.698 -27.099 1.00 53.09 178 GLN A CA 1
ATOM 1368 C C . GLN A 1 178 ? 32.774 0.885 -25.681 1.00 53.09 178 GLN A C 1
ATOM 1370 O O . GLN A 1 178 ? 33.943 0.582 -25.459 1.00 53.09 178 GLN A O 1
ATOM 1375 N N . LEU A 1 179 ? 31.948 1.286 -24.704 1.00 56.69 179 LEU A N 1
ATOM 1376 C CA . LEU A 1 179 ? 32.373 1.422 -23.304 1.00 56.69 179 LEU A CA 1
ATOM 1377 C C . LEU A 1 179 ? 32.509 0.062 -22.597 1.00 56.69 179 LEU A C 1
ATOM 1379 O O . LEU A 1 179 ? 33.396 -0.123 -21.762 1.00 56.69 179 LEU A O 1
ATOM 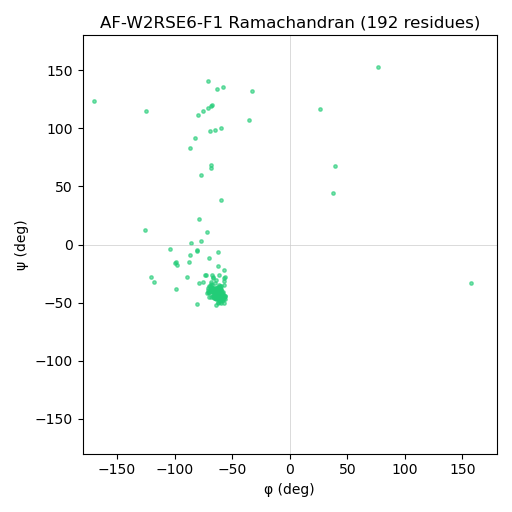1383 N N . LEU A 1 180 ? 31.677 -0.914 -22.976 1.00 57.59 180 LEU A N 1
ATOM 1384 C CA . LEU A 1 180 ? 31.782 -2.304 -22.515 1.00 57.59 180 LEU A CA 1
ATOM 1385 C C . LEU A 1 180 ? 33.056 -2.988 -23.031 1.00 57.59 180 LEU A C 1
ATOM 1387 O O . LEU A 1 180 ? 33.694 -3.736 -22.289 1.00 57.59 180 LEU A O 1
ATOM 1391 N N . LEU A 1 181 ? 33.456 -2.698 -24.273 1.00 55.66 181 LEU A N 1
ATOM 1392 C CA . LEU A 1 181 ? 34.720 -3.163 -24.846 1.00 55.66 181 LEU A CA 1
ATOM 1393 C C . LEU A 1 181 ? 35.931 -2.560 -24.128 1.00 55.66 181 LEU A C 1
ATOM 1395 O O . LEU A 1 181 ? 36.835 -3.308 -23.770 1.00 55.66 181 LEU A O 1
ATOM 1399 N N . THR A 1 182 ? 35.933 -1.255 -23.834 1.00 56.00 182 THR A N 1
ATOM 1400 C CA . THR A 1 182 ? 37.027 -0.628 -23.070 1.00 56.00 182 THR A CA 1
ATOM 1401 C C . THR A 1 182 ? 37.121 -1.139 -21.634 1.00 56.00 182 THR A C 1
ATOM 1403 O O . THR A 1 182 ? 38.225 -1.354 -21.145 1.00 56.00 182 THR A O 1
ATOM 1406 N N . ALA A 1 183 ? 35.993 -1.401 -20.965 1.00 57.69 183 ALA A N 1
ATOM 1407 C CA . ALA A 1 183 ? 35.999 -1.971 -19.617 1.00 57.69 183 ALA A CA 1
ATOM 1408 C C . ALA A 1 183 ? 36.527 -3.416 -19.605 1.00 57.69 183 ALA A C 1
ATOM 1410 O O . ALA A 1 183 ? 37.304 -3.774 -18.725 1.00 57.69 183 ALA A O 1
ATOM 1411 N N . ARG A 1 184 ? 36.164 -4.237 -20.604 1.00 58.44 184 ARG A N 1
ATOM 1412 C CA . ARG A 1 184 ? 36.724 -5.590 -20.767 1.00 58.44 184 ARG A CA 1
ATOM 1413 C C . ARG A 1 184 ? 38.217 -5.567 -21.074 1.00 58.44 184 ARG A C 1
ATOM 1415 O O . ARG A 1 184 ? 38.942 -6.331 -20.452 1.00 58.44 184 ARG A O 1
ATOM 1422 N N . PHE A 1 185 ? 38.655 -4.687 -21.975 1.00 58.81 185 PHE A N 1
ATOM 1423 C CA . PHE A 1 185 ? 40.071 -4.526 -22.313 1.00 58.81 185 PHE A CA 1
ATOM 1424 C C . PHE A 1 185 ? 40.904 -4.128 -21.094 1.00 58.81 185 PHE A C 1
ATOM 1426 O O . PHE A 1 185 ? 41.942 -4.733 -20.852 1.00 58.81 185 PHE A O 1
ATOM 1433 N N . LEU A 1 186 ? 40.419 -3.167 -20.300 1.00 59.62 186 LEU A N 1
ATOM 1434 C CA . LEU A 1 186 ? 41.086 -2.746 -19.070 1.00 59.62 186 LEU A CA 1
ATOM 1435 C C . LEU A 1 186 ? 41.186 -3.889 -18.054 1.00 59.62 186 LEU A C 1
ATOM 1437 O O . LEU A 1 186 ? 42.237 -4.063 -17.445 1.00 59.62 186 LEU A O 1
ATOM 1441 N N . ASN A 1 187 ? 40.137 -4.702 -17.910 1.00 56.16 187 ASN A N 1
ATOM 1442 C CA . ASN A 1 187 ? 40.130 -5.815 -16.961 1.00 56.16 187 ASN A CA 1
ATOM 1443 C C . ASN A 1 187 ? 41.065 -6.962 -17.382 1.00 56.16 187 ASN A C 1
ATOM 1445 O O . ASN A 1 187 ? 41.698 -7.571 -16.528 1.00 56.16 187 ASN A O 1
ATOM 1449 N N . THR A 1 188 ? 41.193 -7.240 -18.684 1.00 61.75 188 THR A N 1
ATOM 1450 C CA . THR A 1 188 ? 42.170 -8.222 -19.187 1.00 61.75 188 THR A CA 1
ATOM 1451 C C . THR A 1 188 ? 43.603 -7.724 -19.040 1.00 61.75 188 THR A C 1
ATOM 1453 O O . THR A 1 188 ? 44.452 -8.473 -18.582 1.00 61.75 188 THR A O 1
ATOM 1456 N N . THR A 1 189 ? 43.873 -6.442 -19.314 1.00 58.78 189 THR A N 1
ATOM 1457 C CA . THR A 1 189 ? 45.224 -5.884 -19.132 1.00 58.78 189 THR A CA 1
ATOM 1458 C C . THR A 1 189 ? 45.660 -5.819 -17.672 1.00 58.78 189 THR A C 1
ATOM 1460 O O . THR A 1 189 ? 46.852 -5.864 -17.401 1.00 58.78 189 THR A O 1
ATOM 1463 N N . LEU A 1 190 ? 44.715 -5.699 -16.735 1.00 55.97 190 LEU A N 1
ATOM 1464 C CA . LEU A 1 190 ? 45.009 -5.682 -15.301 1.00 55.97 190 LEU A CA 1
ATOM 1465 C C . LEU A 1 190 ? 45.253 -7.098 -14.758 1.00 55.97 190 LEU A C 1
ATOM 1467 O O . LEU A 1 190 ? 46.100 -7.263 -13.893 1.00 55.97 190 LEU A O 1
ATOM 1471 N N . ALA A 1 191 ? 44.573 -8.109 -15.311 1.00 60.12 191 ALA A N 1
ATOM 1472 C CA . ALA A 1 191 ? 44.811 -9.520 -14.997 1.00 60.12 191 ALA A CA 1
ATOM 1473 C C . ALA A 1 191 ? 46.127 -10.065 -15.586 1.00 60.12 191 ALA A C 1
ATOM 1475 O O . ALA A 1 191 ? 46.693 -10.992 -15.026 1.00 60.12 191 ALA A O 1
ATOM 1476 N N . ASP A 1 192 ? 46.624 -9.483 -16.682 1.00 55.34 192 ASP A N 1
ATOM 1477 C CA . ASP A 1 192 ? 47.936 -9.815 -17.266 1.00 55.34 192 ASP A CA 1
ATOM 1478 C C . ASP A 1 192 ? 49.117 -9.116 -16.545 1.00 55.34 192 ASP A C 1
ATOM 1480 O O . ASP A 1 192 ? 50.278 -9.342 -16.890 1.00 55.34 192 ASP A O 1
ATOM 1484 N N . LEU A 1 193 ? 48.833 -8.233 -15.577 1.00 55.62 193 LEU A N 1
ATOM 1485 C CA . LEU A 1 193 ? 49.815 -7.470 -14.788 1.00 55.62 193 LEU A CA 1
ATOM 1486 C C . LEU A 1 193 ? 50.017 -8.010 -13.356 1.00 55.62 193 LEU A C 1
ATOM 1488 O O . LEU A 1 193 ? 50.877 -7.484 -12.645 1.00 55.62 193 LEU A O 1
ATOM 1492 N N . GLU A 1 194 ? 49.261 -9.035 -12.948 1.00 47.59 194 GLU A N 1
ATOM 1493 C CA . GLU A 1 194 ? 49.460 -9.825 -11.715 1.00 47.59 194 GLU A CA 1
ATOM 1494 C C . GLU A 1 194 ? 50.148 -11.164 -12.019 1.00 47.59 194 GLU A C 1
ATOM 1496 O O . GLU A 1 194 ? 51.007 -11.572 -11.201 1.00 47.59 194 GLU A O 1
#

Sequence (194 aa):
MIVLGSRNGEAQRRLQSCCNGDLRCDRTETGPIALHILIISTYLDNWRLYLGHLASMFEGKDDRLITAVLKDPSIDFADLQILRDLESNLLTMEAILKSSINILAQLEACAQALLEHRPKVGQQTGSASKSSYLNDQQMRSLDVLQSKANGFIASAEVLRHRVGNAIGLVRLATIPPQLLLTARFLNTTLADLE

Organism: Cyphellophora europaea (strain CBS 101466) (NCBI:txid1220924)

pLDDT: mean 75.88, std 18.7, range [32.78, 97.5]

Solvent-accessible surface area (backbone atoms only — not comparable to full-atom values): 11140 Å² total; per-residue (Å²): 135,84,80,84,73,83,71,62,59,61,63,48,45,49,52,43,52,73,58,67,63,85,57,64,86,60,68,79,68,59,47,74,64,53,55,51,52,54,54,50,50,54,56,56,54,52,49,58,55,50,51,50,50,55,50,50,58,44,50,70,44,50,61,50,50,61,49,28,75,75,74,49,65,80,73,52,70,67,58,56,49,53,47,51,52,50,42,51,52,38,55,51,50,41,53,53,42,55,51,51,43,53,52,49,53,50,50,49,54,52,54,52,52,56,62,73,68,54,76,89,74,70,95,65,95,76,55,68,64,58,53,52,56,52,50,56,50,51,53,54,49,51,54,51,51,44,53,50,43,50,51,50,39,55,52,37,50,56,51,37,52,53,43,51,50,50,53,51,51,50,53,63,60,64,52,56,70,68,59,57,50,52,53,51,51,52,53,53,58,55,62,76,71,111

Foldseek 3Di:
DDPPPDPCCPLVVVVVVVVVPPDDVCCVVLDPLVVVLSVLVVVLVVLVVVLVVLVVLVVVLVVVLVVCLVPPLPPDVVSLVSLVVSLVVLVVLLVVLVVSLVVLVVSLVVLVVVVVPDDPPDDDPDCPVVVVVSSVVSNVSSVVSNVSSVVSNVSSVVVSVVSVVSSVSSVVSPPPVVVVVVVVVVVVVVVVVD

Nearest PDB structures (foldseek):
  7nna-assembly1_A  TM=4.996E-01  e=6.196E-01  Klebsiella pneumoniae
  3g67-assembly1_B  TM=4.800E-01  e=7.655E-01  Thermotoga maritima
  3zx6-assembly1_B  TM=3.352E-01  e=1.051E+00  Archaeoglobus fulgidus DSM 4304
  3ja6-assembly1_I  TM=2.507E-01  e=7.261E-01  Escherichia coli
  5wkq-assembly1_A  TM=3.762E-01  e=3.943E+00  Shigella flexneri

Secondary structure (DSSP, 8-state):
-----S-THHHHHHHHHHHHSS--TTGGGSHHHHHHHHHHHHHHHHHHHHHHHHHHHHHHHHHHHHHHHHH-----HHHHHHHHHHHHHHHHHHHHHHHHHHHHHHHHHHHHHHHHT-------TTSHHHHHHHHHHHHHHHHHHHHHHHHHHHHHHHHHHHHHHHHHHHHHHHS-HHHHHHHHHHHHHHHTT-

Radius of gyration: 26.48 Å; Cα contacts (8 Å, |Δi|>4): 77; chains: 1; bounding box: 82×28×71 Å

Mean predicted aligned error: 13.04 Å